Protein 4IF6 (pdb70)

InterPro domains:
  IPR003000 Sirtuin family [PF02146] (261-447)
  IPR026590 Sirtuin family, catalytic core domain [PS50305] (236-496)
  IPR026591 Sirtuin, catalytic core small domain superfamily [G3DSA:3.30.1600.10] (267-419)
  IPR029035 DHS-like NAD/FAD-binding domain superfamily [SSF52467] (229-508)
  IPR050134 NAD-dependent sirtuin protein deacylases [PTHR11085] (235-506)

CATH classification: 3.40.50.1220 (+1 more: 3.30.1600.10)

Secondary structure (DSSP, 8-state):
-PPPPTT--SHHHHHHHHHH-SSEEEEE-GGGGGGGT---SSSTTSHHHHHHHH-TTSSSGGGGGBHHHHHH--HHHHHHGGGTS--SPPP-HHHHHHHHHHHTT-EEEEEE---S-HHHHHT--SEEETTEEEEEEEETTT--EEETHHHHHHHTTT--PBPSSS-TT-TT-BEEEEEPPBTSPPPHHHHHHHHHHTTT-SEEEEES----STTGGGHHHHS-TTS-EEEEESS--TTS--SEEEES-HHHHHHHHHHHH-HHHHHH--SSPPS---/--TTTT--EEETTTEEE-TT-GGG--

Sequence (304 aa):
MRKKRKDINTIEDAVKKLLQECKKIIVLTGAGVSVVSCGIPDFRSSRRDGIYARRLAVDFPDLPDPQAMFDIEYFRKDPRPFFKFAKEIYPGQFQPSLCCHKFIALSSSDKKEGKKLLRNYTQNIDTLEQVAGIQRIIIQCHGSFATASCLICKYKKVDCEAVRRGDIFNQVVPRCPRRCPADEPLAIMKPEIVFFGENLPEQFHRAMKYDKDEVDLLIVIGSSLKVVRPVALIPSSSIPHEVPQILINREEPLPHLHFDVELLLGDCDVIINELCHRLGGEYAKLLCCNPVKLSEIGPHMGSQQYLFLPPNRYIFHGAEVYSD

Nearest PDB structures (foldseek):
  4i5i-assembly1_A  TM=9.666E-01  e=1.256E-56  Homo sapiens
  4zzj-assembly1_A  TM=9.541E-01  e=2.305E-54  Homo sapiens
  5btr-assembly1_A  TM=9.318E-01  e=3.024E-53  Homo sapiens
  4zzi-assembly1_A-2  TM=9.130E-01  e=8.469E-53  Homo sapiens
  4zzh-assembly1_A-2  TM=8.505E-01  e=1.080E-53  Homo sapiens

Radius of gyration: 20.57 Å; Cα contacts (8 Å, |Δi|>4): 587; chains: 2; bounding box: 63×47×40 Å

GO terms:
  GO:0034979 NAD-dependent protein lysine deacetylase activity (F, IDA)
  GO:1902424 negative regulation of attachment of mitotic spindle microtubules to kinetochore (P, IDA)
  GO:0035331 negative regulation of hippo signaling (P, IDA)
  GO:0005829 cytosol (C, IDA)
  GO:0045722 positive regulation of gluconeogenesis (P, IDA)
  GO:0010868 negative regulation of triglyceride biosynthetic process (P, IDA)
  GO:2000781 positive regulation of double-strand break repair (P, IDA)
  GO:0140861 DNA repair-dependent chromatin remodeling (P, IDA)
  GO:1901797 negative regulation of signal transduction by p53 class mediator (P, IDA)
  GO:0051658 maintenance of nucleus location (P, IDA)
  GO:0010629 negative regulation of gene expression (P, IMP)
  GO:0033558 protein lysine deacetylase activity (F, IMP)
  GO:1901984 negative regulation of protein acetylation (P, IMP)
  GO:0090400 stress-induced premature senescence (P, IMP)
  GO:0070914 UV-damage excision repair (P, IMP)
  GO:0003714 transcription corepressor activity (F, IDA)
  GO:0030968 endoplasmic reticulum unfolded protein response (P, IDA)
  GO:0140297 DNA-binding transcription factor binding (F, IPI)
  GO:0017136 histone deacetylase activity, NAD-dependent (F, IDA)
  GO:0033558 protein lysine deacetylase activity (F, IDA)

Structure (mmCIF, N/CA/C/O backbone):
data_4IF6
#
_entry.id   4IF6
#
_cell.length_a   92.662
_cell.length_b   92.662
_cell.length_c   97.700
_cell.angle_alpha   90.00
_cell.angle_beta   90.00
_cell.angle_gamma   120.00
#
_symmetry.space_group_name_H-M   'P 32 2 1'
#
loop_
_entity.id
_entity.type
_entity.pdbx_description
1 polymer 'NAD-dependent protein deacetylase sirtuin-1'
2 polymer 'NAD-dependent protein deacetylase sirtuin-1'
3 non-polymer 'ZINC ION'
4 non-polymer ADENOSINE-5-DIPHOSPHORIBOSE
5 water water
#
loop_
_atom_site.group_PDB
_atom_site.id
_atom_site.type_symbol
_atom_site.label_atom_id
_atom_site.label_alt_id
_atom_site.label_comp_id
_atom_site.label_asym_id
_atom_site.label_entity_id
_atom_site.label_seq_id
_atom_site.pdbx_PDB_ins_code
_atom_site.Cartn_x
_atom_site.Cartn_y
_atom_site.Cartn_z
_atom_site.occupancy
_atom_site.B_iso_or_equiv
_atom_site.auth_seq_id
_atom_site.auth_comp_id
_atom_site.auth_asym_id
_atom_site.auth_atom_id
_atom_site.pdbx_PDB_model_num
ATOM 1 N N . MET A 1 4 ? 44.069 -36.982 11.776 1.00 87.77 -1 MET A N 1
ATOM 2 C CA . MET A 1 4 ? 44.105 -35.543 12.014 1.00 69.16 -1 MET A CA 1
ATOM 3 C C . MET A 1 4 ? 45.432 -34.965 11.530 1.00 58.02 -1 MET A C 1
ATOM 4 O O . MET A 1 4 ? 46.483 -35.583 11.691 1.00 48.14 -1 MET A O 1
ATOM 18 N N . ARG A 1 5 ? 45.383 -33.776 10.940 1.00 52.58 234 ARG A N 1
ATOM 19 C CA . ARG A 1 5 ? 46.586 -33.163 10.387 1.00 57.13 234 ARG A CA 1
ATOM 20 C C . ARG A 1 5 ? 47.387 -32.395 11.430 1.00 40.54 234 ARG A C 1
ATOM 21 O O . ARG A 1 5 ? 46.856 -31.517 12.106 1.00 59.40 234 ARG A O 1
ATOM 42 N N . LYS A 1 6 ? 48.674 -32.705 11.532 1.00 40.58 235 LYS A N 1
ATOM 43 C CA . LYS A 1 6 ? 49.556 -31.967 12.423 1.00 41.44 235 LYS A CA 1
ATOM 44 C C . LYS A 1 6 ? 50.233 -30.820 11.679 1.00 50.34 235 LYS A C 1
ATOM 45 O O . LYS A 1 6 ? 50.408 -30.869 10.463 1.00 48.60 235 LYS A O 1
ATOM 64 N N . LYS A 1 7 ? 50.611 -29.788 12.421 1.00 38.14 236 LYS A N 1
ATOM 65 C CA . LYS A 1 7 ? 51.257 -28.628 11.833 1.00 36.99 236 LYS A CA 1
ATOM 66 C C . LYS A 1 7 ? 52.631 -28.990 11.303 1.00 43.11 236 LYS A C 1
ATOM 67 O O . LYS A 1 7 ? 53.358 -29.768 11.913 1.00 35.90 236 LYS A O 1
ATOM 86 N N . ARG A 1 8 ? 52.981 -28.424 10.155 1.00 35.93 237 ARG A N 1
ATOM 87 C CA . ARG A 1 8 ? 54.327 -28.560 9.630 1.00 37.15 237 AR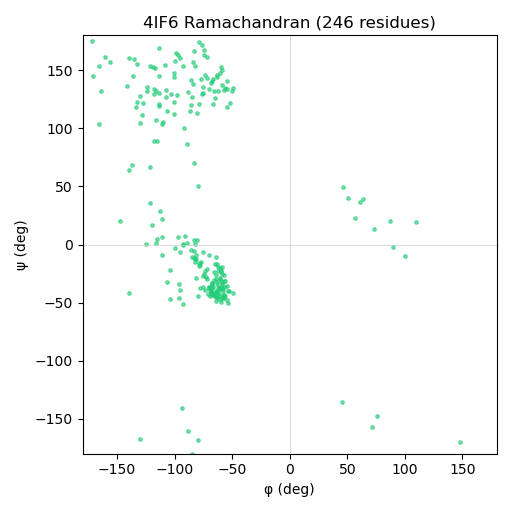G A CA 1
ATOM 88 C C . ARG A 1 8 ? 55.279 -27.649 10.381 1.00 41.54 237 ARG A C 1
ATOM 89 O O . ARG A 1 8 ? 55.022 -26.455 10.535 1.00 36.54 237 ARG A O 1
ATOM 110 N N . LYS A 1 9 ? 56.388 -28.216 10.840 1.00 40.03 238 LYS A N 1
ATOM 111 C CA . LYS A 1 9 ? 57.321 -27.477 11.675 1.00 36.89 238 LYS A CA 1
ATOM 112 C C . LYS A 1 9 ? 58.222 -26.543 10.875 1.00 42.45 238 LYS A C 1
ATOM 113 O O . LYS A 1 9 ? 58.829 -25.637 11.444 1.00 30.21 238 LYS A O 1
ATOM 132 N N . ASP A 1 10 ? 58.300 -26.743 9.562 1.00 32.48 239 ASP A N 1
ATOM 133 C CA . ASP A 1 10 ? 59.181 -25.919 8.734 1.00 32.20 239 ASP A CA 1
ATOM 134 C C . ASP A 1 10 ? 58.450 -24.759 8.057 1.00 33.93 239 ASP A C 1
ATOM 135 O O . ASP A 1 10 ? 59.027 -24.049 7.236 1.00 40.93 239 ASP A O 1
ATOM 144 N N . ILE A 1 11 ? 57.185 -24.564 8.406 1.00 34.14 240 ILE A N 1
ATOM 145 C CA . ILE A 1 11 ? 56.409 -23.447 7.876 1.00 29.28 240 ILE A CA 1
ATOM 146 C C . ILE A 1 11 ? 55.773 -22.697 9.039 1.00 30.68 240 ILE A C 1
ATOM 147 O O . ILE A 1 11 ? 54.886 -23.223 9.705 1.00 28.70 240 ILE A O 1
ATOM 163 N N . ASN A 1 12 ? 56.232 -21.471 9.278 1.00 26.29 241 ASN A N 1
ATOM 164 C CA . ASN A 1 12 ? 55.859 -20.742 10.486 1.00 25.27 241 ASN A CA 1
ATOM 165 C C . ASN A 1 12 ? 55.565 -19.258 10.326 1.00 28.03 241 ASN A C 1
ATOM 166 O O . ASN A 1 12 ? 54.635 -18.738 10.941 1.00 24.50 241 ASN A O 1
ATOM 177 N N . THR A 1 13 ? 56.378 -18.571 9.537 1.00 27.47 242 THR A N 1
ATOM 178 C CA . THR A 1 13 ? 56.370 -17.120 9.550 1.00 24.6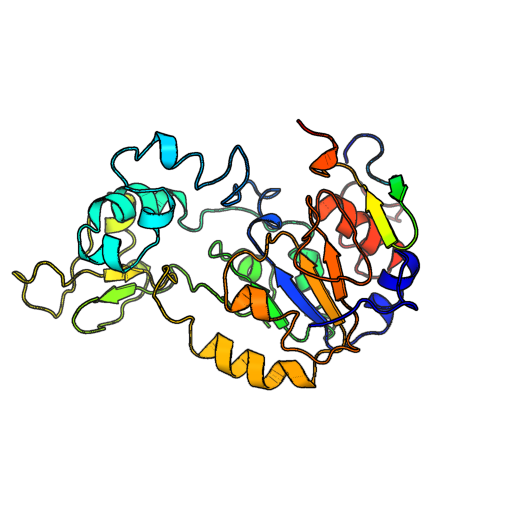5 242 THR A CA 1
ATOM 179 C C . THR A 1 13 ? 55.559 -16.518 8.411 1.00 28.57 242 THR A C 1
ATOM 180 O O . THR A 1 13 ? 55.214 -17.198 7.448 1.00 26.59 242 THR A O 1
ATOM 191 N N . ILE A 1 14 ? 55.243 -15.235 8.538 1.00 25.40 243 ILE A N 1
ATOM 192 C CA . ILE A 1 14 ? 54.554 -14.522 7.492 1.00 32.78 243 ILE A CA 1
ATOM 193 C C . ILE A 1 14 ? 55.461 -14.464 6.260 1.00 40.42 243 ILE A C 1
ATOM 194 O O . ILE A 1 14 ? 54.979 -14.446 5.127 1.00 24.00 243 ILE A O 1
ATOM 210 N N . GLU A 1 15 ? 56.774 -14.462 6.485 1.00 29.18 244 GLU A N 1
ATOM 211 C CA . GLU A 1 15 ? 57.727 -14.535 5.380 1.00 32.60 244 GLU A CA 1
ATOM 212 C C . GLU A 1 15 ? 57.572 -15.862 4.633 1.00 33.14 244 GLU A C 1
ATOM 213 O O . GLU A 1 15 ? 57.637 -15.895 3.406 1.00 28.70 244 GLU A O 1
ATOM 225 N N . ASP A 1 16 ? 57.371 -16.950 5.378 1.00 29.84 245 ASP A N 1
ATOM 226 C CA . ASP A 1 16 ? 57.089 -18.259 4.781 1.00 27.60 245 ASP A CA 1
ATOM 227 C C . ASP A 1 16 ? 55.794 -18.212 3.980 1.00 31.85 245 ASP A C 1
ATOM 228 O O . ASP A 1 16 ? 55.716 -18.738 2.871 1.00 30.76 245 ASP A O 1
ATOM 237 N N . ALA A 1 17 ? 54.774 -17.582 4.552 1.00 24.61 246 ALA A N 1
ATOM 238 C CA . ALA A 1 17 ? 53.490 -17.445 3.876 1.00 30.22 246 ALA A CA 1
ATOM 239 C C . ALA A 1 17 ? 53.646 -16.732 2.531 1.00 35.75 246 ALA A C 1
ATOM 240 O O . ALA A 1 17 ? 53.079 -17.159 1.530 1.00 27.97 246 ALA A O 1
ATOM 247 N N . VAL A 1 18 ? 54.412 -15.645 2.513 1.00 30.65 247 VAL A N 1
ATOM 248 C CA . VAL A 1 18 ? 54.636 -14.899 1.281 1.00 29.32 247 VAL A CA 1
ATOM 249 C C . VAL A 1 18 ? 55.345 -15.758 0.234 1.00 26.82 247 VAL A C 1
ATOM 250 O O . VAL A 1 18 ? 54.951 -15.775 -0.928 1.00 26.19 247 VAL A O 1
ATOM 263 N N A LYS A 1 19 ? 56.385 -16.472 0.653 0.50 31.29 248 LYS A N 1
ATOM 264 N N B LYS A 1 19 ? 56.388 -16.471 0.652 0.50 31.29 248 LYS A N 1
ATOM 265 C CA A LYS A 1 19 ? 57.118 -17.340 -0.257 0.50 31.53 248 LYS A CA 1
ATOM 266 C CA B LYS A 1 19 ? 57.117 -17.347 -0.255 0.50 31.53 248 LYS A CA 1
ATOM 267 C C A LYS A 1 19 ? 56.216 -18.428 -0.831 0.50 28.29 248 LYS A C 1
ATOM 268 C C B LYS A 1 19 ? 56.203 -18.417 -0.836 0.50 28.29 248 LYS A C 1
ATOM 269 O O A LYS A 1 19 ? 56.304 -18.753 -2.013 0.50 34.15 248 LYS A O 1
ATOM 270 O O B LYS A 1 19 ? 56.270 -18.720 -2.026 0.50 34.15 248 LYS A O 1
ATOM 307 N N . LEU A 1 20 ? 55.348 -18.988 0.004 1.00 29.43 249 LEU A N 1
ATOM 308 C CA . LEU A 1 20 ? 54.400 -19.992 -0.456 1.00 29.95 249 LEU A CA 1
ATOM 309 C C . LEU A 1 20 ? 53.504 -19.396 -1.530 1.00 29.34 249 LEU A C 1
ATOM 310 O O . LEU A 1 20 ? 53.245 -20.031 -2.543 1.00 31.94 249 LEU A O 1
ATOM 326 N N . LEU A 1 21 ? 53.042 -18.171 -1.303 1.00 28.48 250 LEU A N 1
ATOM 327 C CA . LEU A 1 21 ? 52.162 -17.498 -2.251 1.00 31.66 250 LEU A CA 1
ATOM 328 C C . LEU A 1 21 ? 52.881 -17.212 -3.568 1.00 33.04 250 LEU A C 1
ATOM 329 O O . LEU A 1 21 ? 52.259 -17.186 -4.625 1.00 36.61 250 LEU A O 1
ATOM 345 N N . GLN A 1 22 ? 54.190 -16.998 -3.498 1.00 34.13 251 GLN A N 1
ATOM 346 C CA . GLN A 1 22 ? 54.981 -16.711 -4.688 1.00 32.51 251 GLN A CA 1
ATOM 347 C C . GLN A 1 22 ? 55.212 -17.969 -5.527 1.00 36.29 251 GLN A C 1
ATOM 348 O O . GLN A 1 22 ? 55.217 -17.908 -6.753 1.00 37.33 251 GLN A O 1
ATOM 362 N N . GLU A 1 23 ? 55.390 -19.106 -4.860 1.00 32.02 252 GLU A N 1
ATOM 363 C CA . GLU A 1 23 ? 55.799 -20.341 -5.526 1.00 28.55 252 GLU A CA 1
ATOM 364 C C . GLU A 1 23 ? 54.643 -21.275 -5.883 1.00 41.03 252 GLU A C 1
ATOM 365 O O . GLU A 1 23 ? 54.699 -21.980 -6.890 1.00 41.07 252 GLU A O 1
ATOM 377 N N . CYS A 1 24 ? 53.606 -21.301 -5.053 1.00 33.56 253 CYS A N 1
ATOM 378 C CA . CYS A 1 24 ? 52.510 -22.242 -5.257 1.00 36.86 253 CYS A CA 1
ATOM 379 C C . CYS A 1 24 ? 51.652 -21.849 -6.460 1.00 32.68 253 CYS A C 1
ATOM 380 O O . CYS A 1 24 ? 51.417 -20.668 -6.716 1.00 33.65 253 CYS A O 1
ATOM 388 N N . LYS A 1 25 ? 51.187 -22.855 -7.194 1.00 31.42 254 LYS A N 1
ATOM 389 C CA . LYS A 1 25 ? 50.457 -22.631 -8.440 1.00 38.54 254 LYS A CA 1
ATOM 390 C C . LYS A 1 25 ? 49.080 -23.303 -8.460 1.00 35.63 254 LYS A C 1
ATOM 391 O O . LYS A 1 25 ? 48.358 -23.206 -9.451 1.00 33.82 254 LYS A O 1
ATOM 410 N N . LYS A 1 26 ? 48.717 -23.978 -7.372 1.00 30.72 255 LYS A N 1
ATOM 411 C CA . LYS A 1 26 ? 47.413 -24.628 -7.279 1.00 26.45 255 LYS A CA 1
ATOM 412 C C . LYS A 1 26 ? 46.803 -24.390 -5.900 1.00 31.04 255 LYS A C 1
ATOM 413 O O . LYS A 1 26 ? 46.655 -25.306 -5.091 1.00 27.21 255 LYS A O 1
ATOM 432 N N . ILE A 1 27 ? 46.441 -23.138 -5.661 1.00 26.51 256 ILE A N 1
ATOM 433 C CA . ILE A 1 27 ? 45.965 -22.696 -4.372 1.00 22.08 256 ILE A CA 1
ATOM 434 C C . ILE A 1 27 ? 44.463 -22.878 -4.251 1.00 26.64 256 ILE A C 1
ATOM 435 O O . ILE A 1 27 ? 43.705 -22.495 -5.141 1.00 23.39 256 ILE A O 1
ATOM 451 N N . ILE A 1 28 ? 44.041 -23.476 -3.145 1.00 22.95 257 ILE A N 1
ATOM 452 C CA . ILE A 1 28 ? 42.641 -23.453 -2.759 1.00 23.60 257 ILE A CA 1
ATOM 453 C C . ILE A 1 28 ? 42.457 -22.351 -1.733 1.00 25.53 257 ILE A C 1
ATOM 454 O O . ILE A 1 28 ? 43.192 -22.273 -0.751 1.00 27.53 257 ILE A O 1
ATOM 470 N N . VAL A 1 29 ? 41.484 -21.486 -1.979 1.00 22.86 258 VAL A N 1
ATOM 471 C CA . VAL A 1 29 ? 41.097 -20.492 -1.007 1.00 18.95 258 VAL A CA 1
ATOM 472 C C . VAL A 1 29 ? 39.690 -20.820 -0.541 1.00 27.89 258 VAL A C 1
ATOM 473 O O . VAL A 1 29 ? 38.760 -20.900 -1.341 1.00 24.76 258 VAL A O 1
ATOM 486 N N . LEU A 1 30 ? 39.561 -21.040 0.762 1.00 21.60 259 LEU A N 1
ATOM 487 C CA . LEU A 1 30 ? 38.298 -21.386 1.381 1.00 20.27 259 LEU A CA 1
ATOM 488 C C . LEU A 1 30 ? 37.808 -20.163 2.160 1.00 21.11 259 LEU A C 1
ATOM 489 O O . LEU A 1 30 ? 38.448 -19.745 3.123 1.00 24.26 259 LEU A O 1
ATOM 505 N N . THR A 1 31 ? 36.688 -19.582 1.741 1.00 21.35 260 THR A N 1
ATOM 506 C CA . THR A 1 31 ? 36.203 -18.341 2.346 1.00 21.53 260 THR A CA 1
ATOM 507 C C . THR A 1 31 ? 34.860 -18.500 3.036 1.00 26.19 260 THR A C 1
ATOM 508 O O . THR A 1 31 ? 34.041 -19.340 2.658 1.00 23.87 260 THR A O 1
ATOM 519 N N . GLY A 1 32 ? 34.647 -17.665 4.049 1.00 22.73 261 GLY A N 1
ATOM 520 C CA . GLY A 1 32 ? 33.389 -17.611 4.764 1.00 20.30 261 GLY A CA 1
ATOM 521 C C . GLY A 1 32 ? 32.899 -16.179 4.867 1.00 28.02 261 GLY A C 1
ATOM 522 O O . GLY A 1 32 ? 33.428 -15.286 4.208 1.00 18.16 261 GLY A O 1
ATOM 526 N N . ALA A 1 33 ? 31.898 -15.963 5.713 1.00 25.06 262 ALA A N 1
ATOM 527 C CA . ALA A 1 33 ? 31.228 -14.670 5.816 1.00 24.28 262 ALA A CA 1
ATOM 528 C C . ALA A 1 33 ? 32.181 -13.539 6.193 1.00 28.49 262 ALA A C 1
ATOM 529 O O . ALA A 1 33 ? 31.888 -12.366 5.966 1.00 33.69 262 ALA A O 1
ATOM 536 N N . GLY A 1 34 ? 33.329 -13.894 6.753 1.00 23.40 263 GLY A N 1
ATOM 537 C CA . GLY A 1 34 ? 34.305 -12.908 7.175 1.00 23.17 263 GLY A CA 1
ATOM 538 C C . GLY A 1 34 ? 34.809 -12.002 6.068 1.00 28.85 263 GLY A C 1
ATOM 539 O O . GLY A 1 34 ? 35.111 -10.837 6.312 1.00 25.06 263 GLY A O 1
ATOM 543 N N . VAL A 1 35 ? 34.908 -12.523 4.848 1.00 31.28 264 VAL A N 1
ATOM 544 C CA . VAL A 1 35 ? 35.507 -11.748 3.762 1.00 28.77 264 VAL A CA 1
ATOM 545 C C . VAL A 1 35 ? 34.580 -10.661 3.231 1.00 26.27 264 VAL A C 1
ATOM 546 O O . VAL A 1 35 ? 34.987 -9.847 2.407 1.00 33.86 264 VAL A O 1
ATOM 559 N N . SER A 1 36 ? 33.340 -10.639 3.708 1.00 30.15 265 SER A N 1
ATOM 560 C CA . SER A 1 36 ? 32.368 -9.663 3.229 1.00 43.82 265 SER A CA 1
ATOM 561 C C . SER A 1 36 ? 31.926 -8.660 4.295 1.00 25.80 265 SER A C 1
ATOM 562 O O . SER A 1 36 ? 31.168 -7.740 3.999 1.00 31.64 265 SER A O 1
ATOM 570 N N A VAL A 1 37 ? 32.394 -8.822 5.527 0.50 34.81 266 VAL A N 1
ATOM 571 N N B VAL A 1 37 ? 32.398 -8.844 5.525 0.50 34.82 266 VAL A N 1
ATOM 572 C CA A VAL A 1 37 ? 31.977 -7.913 6.589 0.50 30.32 266 VAL A CA 1
ATOM 573 C CA B VAL A 1 37 ? 32.051 -7.944 6.621 0.50 30.26 266 VAL A CA 1
ATOM 574 C C A VAL A 1 37 ? 32.462 -6.494 6.297 0.50 28.46 266 VAL A C 1
ATOM 575 C C B VAL A 1 37 ? 32.459 -6.517 6.278 0.50 28.45 266 VAL A C 1
ATOM 576 O O A VAL A 1 37 ? 31.758 -5.526 6.576 0.50 36.95 266 VAL A O 1
ATOM 577 O O B VAL A 1 37 ? 31.702 -5.573 6.500 0.50 36.83 266 VAL A O 1
ATOM 602 N N . SER A 1 38 ? 33.651 -6.373 5.714 1.00 28.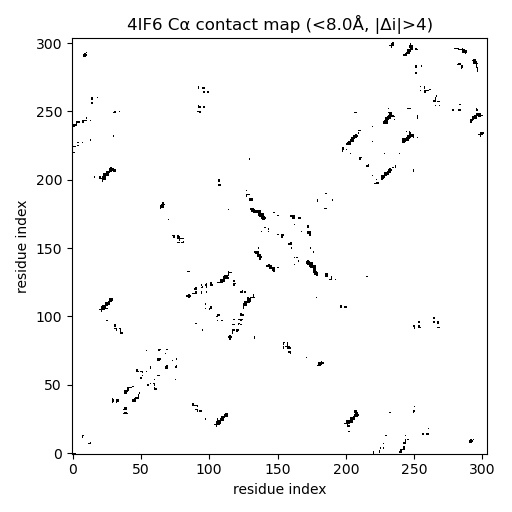72 267 SER A N 1
ATOM 603 C CA . SER A 1 38 ? 34.181 -5.067 5.347 1.00 33.72 267 SER A CA 1
ATOM 604 C C . SER A 1 38 ? 33.359 -4.435 4.226 1.00 45.22 267 SER A C 1
ATOM 605 O O . SER A 1 38 ? 33.422 -3.226 4.012 1.00 40.32 267 SER A O 1
ATOM 613 N N . CYS A 1 39 ? 32.615 -5.262 3.493 1.00 38.81 268 CYS A N 1
ATOM 614 C CA . CYS A 1 39 ? 31.741 -4.776 2.428 1.00 37.49 268 CYS A CA 1
ATOM 615 C C . CYS A 1 39 ? 30.446 -4.210 2.995 1.00 39.78 268 CYS A C 1
ATOM 616 O O . CYS A 1 39 ? 29.733 -3.475 2.316 1.00 49.61 268 CYS A O 1
ATOM 624 N N . GLY A 1 40 ? 30.144 -4.568 4.239 1.00 41.94 269 GLY A N 1
ATOM 625 C CA . GLY A 1 40 ? 28.918 -4.139 4.884 1.00 39.62 269 GLY A CA 1
ATOM 626 C C . GLY A 1 40 ? 27.930 -5.273 5.076 1.00 39.69 269 GLY A C 1
ATOM 627 O O . GLY A 1 40 ? 26.739 -5.037 5.280 1.00 42.27 269 GLY A O 1
ATOM 631 N N . ILE A 1 41 ? 28.423 -6.506 5.014 1.00 38.49 270 ILE A N 1
ATOM 632 C CA . ILE A 1 41 ? 27.576 -7.681 5.194 1.00 34.28 270 ILE A CA 1
ATOM 633 C C . ILE A 1 41 ? 28.006 -8.449 6.443 1.00 31.01 270 ILE A C 1
ATOM 634 O O . ILE A 1 41 ? 29.051 -9.095 6.444 1.00 40.99 270 ILE A O 1
ATOM 650 N N . PRO A 1 42 ? 27.205 -8.372 7.517 1.00 42.15 271 PRO A N 1
ATOM 651 C CA . PRO A 1 42 ? 27.539 -9.032 8.786 1.00 50.70 271 PRO A CA 1
ATOM 652 C C . PRO A 1 42 ? 27.702 -10.542 8.640 1.00 43.56 271 PRO A C 1
ATOM 653 O O . PRO A 1 42 ? 27.063 -11.138 7.775 1.00 40.66 271 PRO A O 1
ATOM 664 N N . ASP A 1 43 ? 28.547 -11.147 9.474 1.00 33.68 272 ASP A N 1
ATOM 665 C CA . ASP A 1 43 ? 28.739 -12.594 9.443 1.00 33.87 272 ASP A CA 1
ATOM 666 C C . ASP A 1 43 ? 27.599 -13.277 10.190 1.00 28.71 272 ASP A C 1
ATOM 667 O O . ASP A 1 43 ? 26.590 -12.644 10.493 1.00 28.11 272 ASP A O 1
ATOM 676 N N . PHE A 1 44 ? 27.746 -14.567 10.470 1.00 31.32 273 PHE A N 1
ATOM 677 C CA . PHE A 1 44 ? 26.670 -15.324 11.100 1.00 33.45 273 PHE A CA 1
ATOM 678 C C . PHE A 1 44 ? 26.789 -15.411 12.624 1.00 34.13 273 PHE A C 1
ATOM 679 O O . PHE A 1 44 ? 25.784 -15.329 13.327 1.00 33.92 273 PHE A O 1
ATOM 696 N N . ARG A 1 45 ? 28.005 -15.578 13.136 1.00 29.91 274 ARG A N 1
ATOM 697 C CA . ARG A 1 45 ? 28.169 -15.994 14.528 1.00 29.53 274 ARG A CA 1
ATOM 698 C C . ARG A 1 45 ? 28.830 -14.980 15.471 1.00 35.28 274 ARG A C 1
ATOM 699 O O . ARG A 1 45 ? 29.085 -15.296 16.632 1.00 39.12 274 ARG A O 1
ATOM 720 N N A SER A 1 46 ? 29.113 -13.780 14.978 0.50 34.95 275 SER A N 1
ATOM 721 N N B SER A 1 46 ? 29.084 -13.771 14.982 0.50 34.96 275 SER A N 1
ATOM 722 C CA A SER A 1 46 ? 29.705 -12.743 15.818 0.50 40.74 275 SER A CA 1
ATOM 723 C CA B SER A 1 46 ? 29.687 -12.731 15.808 0.50 40.76 275 SER A CA 1
ATOM 724 C C A SER A 1 46 ? 28.620 -11.987 16.577 0.50 48.78 275 SER A C 1
ATOM 725 C C B SER A 1 46 ? 28.624 -11.990 16.615 0.50 48.78 275 SER A C 1
ATOM 726 O O A SER A 1 46 ? 27.431 -12.147 16.300 0.50 43.64 275 SER A O 1
ATOM 727 O O B SER A 1 46 ? 27.426 -12.162 16.388 0.50 43.73 275 SER A O 1
ATOM 742 N N A ARG A 1 47 ? 29.042 -11.159 17.529 0.50 46.86 276 ARG A N 1
ATOM 743 N N B ARG A 1 47 ? 29.081 -11.161 17.550 0.50 46.86 276 ARG A N 1
ATOM 744 C CA A ARG A 1 47 ? 28.115 -10.439 18.396 0.50 45.69 276 ARG A CA 1
ATOM 745 C CA B ARG A 1 47 ? 28.199 -10.361 18.397 0.50 45.77 276 ARG A CA 1
ATOM 746 C C A ARG A 1 47 ? 27.077 -9.642 17.605 0.50 44.22 276 ARG A C 1
ATOM 747 C C B ARG A 1 47 ? 27.099 -9.668 17.598 0.50 44.23 276 ARG A C 1
ATOM 748 O O A ARG A 1 47 ? 25.929 -9.521 18.031 0.50 45.97 276 ARG A O 1
ATOM 749 O O B ARG A 1 47 ? 25.938 -9.648 18.005 0.50 46.00 276 ARG A O 1
ATOM 790 N N . ASP A 1 48 ? 27.477 -9.097 16.460 1.00 35.51 277 ASP A N 1
ATOM 791 C CA . ASP A 1 48 ? 26.545 -8.347 15.622 1.00 53.21 277 ASP A CA 1
ATOM 792 C C . ASP A 1 48 ? 26.153 -9.127 14.365 1.00 53.15 277 ASP A C 1
ATOM 793 O O . ASP A 1 48 ? 25.752 -8.540 13.357 1.00 42.72 277 ASP A O 1
ATOM 802 N N . GLY A 1 49 ? 26.255 -10.450 14.437 1.00 46.50 278 GLY A N 1
ATOM 803 C CA . GLY A 1 49 ? 26.026 -11.298 13.280 1.00 49.41 278 GLY A CA 1
ATOM 804 C C . GLY A 1 49 ? 24.567 -11.642 13.054 1.00 47.71 278 GLY A C 1
ATOM 805 O O . GLY A 1 49 ? 23.688 -11.231 13.812 1.00 39.71 278 GLY A O 1
ATOM 809 N N . ILE A 1 50 ? 24.315 -12.419 12.006 1.00 38.89 279 ILE A N 1
ATOM 810 C CA . ILE A 1 50 ? 22.960 -12.796 11.633 1.00 32.82 279 ILE A CA 1
ATOM 811 C C . ILE A 1 50 ? 22.238 -13.547 12.746 1.00 34.47 279 ILE A C 1
ATOM 812 O O . ILE A 1 50 ? 21.083 -13.256 13.047 1.00 35.49 279 ILE A O 1
ATOM 828 N N . TYR A 1 51 ? 22.907 -14.516 13.359 1.00 33.29 280 TYR A N 1
ATOM 829 C CA . TYR A 1 51 ? 22.242 -15.348 14.354 1.00 29.83 280 TYR A CA 1
ATOM 830 C C . TYR A 1 51 ? 21.849 -14.550 15.597 1.00 49.79 280 TYR A C 1
ATOM 831 O O . TYR A 1 51 ? 20.794 -14.793 16.188 1.00 40.53 280 TYR A O 1
ATOM 849 N N . ALA A 1 52 ? 22.691 -13.599 15.989 1.00 45.53 281 ALA A N 1
ATOM 850 C CA . ALA A 1 52 ? 22.401 -12.762 17.150 1.00 48.21 281 ALA A CA 1
ATOM 851 C C . ALA A 1 52 ? 21.183 -11.883 16.878 1.00 39.92 281 ALA A C 1
ATOM 852 O O . ALA A 1 52 ? 20.346 -11.674 17.756 1.00 45.98 281 ALA A O 1
ATOM 859 N N A ARG A 1 53 ? 21.085 -11.381 15.653 0.50 43.12 282 ARG A N 1
ATOM 860 N N B ARG A 1 53 ? 21.091 -11.370 15.656 0.50 43.11 282 ARG A N 1
ATOM 861 C CA A ARG A 1 53 ? 19.975 -10.519 15.271 0.50 45.86 282 ARG A CA 1
ATOM 862 C CA B ARG A 1 53 ? 19.972 -10.520 15.265 0.50 45.87 282 ARG A CA 1
ATOM 863 C C A ARG A 1 53 ? 18.674 -11.316 15.193 0.50 52.20 282 ARG A C 1
ATOM 864 C C B ARG A 1 53 ? 18.674 -11.319 15.198 0.50 52.20 282 ARG A C 1
ATOM 865 O O A ARG A 1 53 ? 17.603 -10.800 15.507 0.50 49.50 282 ARG A O 1
ATOM 866 O O B ARG A 1 53 ? 17.604 -10.809 15.527 0.50 49.50 282 ARG A O 1
ATOM 907 N N . LEU A 1 54 ? 18.775 -12.574 14.772 1.00 46.58 283 LEU A N 1
ATOM 908 C CA . LEU A 1 54 ? 17.610 -13.452 14.677 1.00 47.19 283 LEU A CA 1
ATOM 909 C C . LEU A 1 54 ? 17.048 -13.794 16.054 1.00 50.46 283 LEU A C 1
ATOM 910 O O . LEU A 1 54 ? 15.834 -13.915 16.229 1.00 41.01 283 LEU A O 1
ATOM 926 N N . ALA A 1 55 ? 17.935 -13.966 17.028 1.00 41.69 284 ALA A N 1
ATOM 927 C CA . ALA A 1 55 ? 17.515 -14.250 18.395 1.00 45.91 284 ALA A CA 1
ATOM 928 C C . ALA A 1 55 ? 16.619 -13.127 18.915 1.00 51.09 284 ALA A C 1
ATOM 929 O O . ALA A 1 55 ? 15.791 -13.337 19.801 1.00 58.76 284 ALA A O 1
ATOM 936 N N . VAL A 1 56 ? 16.786 -11.938 18.346 1.00 43.95 285 VAL A N 1
ATOM 937 C CA . VAL A 1 56 ? 16.019 -10.771 18.756 1.00 59.18 285 VAL A CA 1
ATOM 938 C C . VAL A 1 56 ? 14.759 -10.604 17.912 1.00 54.66 285 VAL A C 1
ATOM 939 O O . VAL A 1 56 ? 13.662 -10.458 18.448 1.00 52.55 285 VAL A O 1
ATOM 952 N N . ASP A 1 57 ? 14.919 -10.632 16.593 1.00 52.73 286 ASP A N 1
ATOM 953 C CA . ASP A 1 57 ? 13.823 -10.311 15.682 1.00 53.91 286 ASP A CA 1
ATOM 954 C C . ASP A 1 57 ? 12.876 -11.482 15.422 1.00 45.31 286 ASP A C 1
ATOM 955 O O . ASP A 1 57 ? 11.779 -11.291 14.900 1.00 63.59 286 ASP A O 1
ATOM 964 N N . PHE A 1 58 ? 13.301 -12.688 15.782 1.00 46.63 287 PHE A N 1
ATOM 965 C CA . PHE A 1 58 ? 12.480 -13.879 15.586 1.00 46.23 287 PHE A CA 1
ATOM 966 C C . PHE A 1 58 ? 12.602 -14.802 16.785 1.00 52.00 287 PHE A C 1
ATOM 967 O O . PHE A 1 58 ? 13.090 -15.925 16.658 1.00 50.92 287 PHE A O 1
ATOM 984 N N . PRO A 1 59 ? 12.145 -14.331 17.954 1.00 62.03 288 PRO A N 1
ATOM 985 C CA . PRO A 1 59 ? 12.278 -15.047 19.228 1.00 56.75 288 PRO A CA 1
ATOM 986 C C . PRO A 1 59 ? 11.396 -16.293 19.330 1.00 43.78 288 PRO A C 1
ATOM 987 O O . PRO A 1 59 ? 11.559 -17.070 20.270 1.00 57.11 288 PRO A O 1
ATOM 998 N N . ASP A 1 60 ? 10.488 -16.485 18.376 1.00 58.15 289 ASP A N 1
ATOM 999 C CA . ASP A 1 60 ? 9.587 -17.635 18.400 1.00 71.31 289 ASP A CA 1
ATOM 1000 C C . ASP A 1 60 ? 10.253 -18.903 17.861 1.00 76.89 289 ASP A C 1
ATOM 1001 O O . ASP A 1 60 ? 9.694 -19.995 17.965 1.00 65.20 289 ASP A O 1
ATOM 1010 N N . LEU A 1 61 ? 11.446 -18.756 17.291 1.00 60.33 290 LEU A N 1
ATOM 1011 C CA . LEU A 1 61 ? 12.192 -19.897 16.772 1.00 52.68 290 LEU A CA 1
ATOM 1012 C C . LEU A 1 61 ? 12.829 -20.672 17.919 1.00 55.24 290 LEU A C 1
ATOM 1013 O O . LEU A 1 61 ? 13.284 -20.075 18.892 1.00 57.62 290 LEU A O 1
ATOM 1029 N N . PRO A 1 62 ? 12.860 -22.010 17.813 1.00 61.49 291 PRO A N 1
ATOM 1030 C CA . PRO A 1 62 ? 13.537 -22.824 18.829 1.00 47.28 291 PRO A CA 1
ATOM 1031 C C . PRO A 1 62 ? 14.965 -22.337 19.044 1.00 50.66 291 PRO A C 1
ATOM 1032 O O . PRO A 1 62 ? 15.452 -22.292 20.173 1.00 59.13 291 PRO A O 1
ATOM 1043 N N . ASP A 1 63 ? 15.621 -21.980 17.945 1.00 62.35 292 ASP A N 1
ATOM 1044 C CA . ASP A 1 63 ? 16.937 -21.354 17.976 1.00 52.04 292 ASP A CA 1
ATOM 1045 C C . ASP A 1 63 ? 17.161 -20.654 16.637 1.00 48.81 292 ASP A C 1
ATOM 1046 O O . ASP A 1 63 ? 16.466 -20.941 15.667 1.00 45.54 292 ASP A O 1
ATOM 1055 N N . PRO A 1 64 ? 18.117 -19.716 16.583 1.00 41.00 293 PRO A N 1
ATOM 1056 C CA . PRO A 1 64 ? 18.349 -18.936 15.358 1.00 46.89 293 PRO A CA 1
ATOM 1057 C C . PRO A 1 64 ? 18.635 -19.796 14.119 1.00 39.72 293 PRO A C 1
ATOM 1058 O O . PRO A 1 64 ? 18.277 -19.404 13.007 1.00 35.65 293 PRO A O 1
ATOM 1069 N N . GLN A 1 65 ? 19.256 -20.955 14.315 1.00 39.15 294 GLN A N 1
ATOM 1070 C CA . GLN A 1 65 ? 19.603 -21.838 13.205 1.00 51.50 294 GLN A CA 1
ATOM 1071 C C . GLN A 1 65 ? 18.364 -22.399 12.516 1.00 48.15 294 GLN A C 1
ATOM 1072 O O . GLN A 1 65 ? 18.422 -22.791 11.352 1.00 41.86 294 GLN A O 1
ATOM 1086 N N . ALA A 1 66 ? 17.247 -22.440 13.237 1.00 46.44 295 ALA A N 1
ATOM 1087 C CA . ALA A 1 66 ? 16.005 -22.974 12.685 1.00 41.64 295 ALA A CA 1
ATOM 1088 C C . ALA A 1 66 ? 15.604 -22.224 11.424 1.00 38.59 295 ALA A C 1
ATOM 1089 O O . ALA A 1 66 ? 14.915 -22.768 10.560 1.00 45.87 295 ALA A O 1
ATOM 1096 N N . MET A 1 67 ? 16.038 -20.972 11.324 1.00 32.36 296 MET A N 1
ATOM 1097 C CA . MET A 1 67 ? 15.746 -20.146 10.161 1.00 35.61 296 MET A CA 1
ATOM 1098 C C . MET A 1 67 ? 16.314 -20.766 8.884 1.00 39.90 296 MET A C 1
ATOM 1099 O O . MET A 1 67 ? 15.776 -20.563 7.796 1.00 35.35 296 MET A O 1
ATOM 1113 N N . PHE A 1 68 ? 17.407 -21.509 9.023 1.00 33.04 297 PHE A N 1
ATOM 1114 C CA . PHE A 1 68 ? 18.061 -22.139 7.881 1.00 43.04 297 PHE A CA 1
ATOM 1115 C C . PHE A 1 68 ? 18.121 -23.644 8.064 1.00 35.09 297 PHE A C 1
ATOM 1116 O O . PHE A 1 68 ? 19.097 -24.284 7.676 1.00 37.77 297 PHE A O 1
ATOM 1133 N N . ASP A 1 69 ? 17.081 -24.200 8.673 1.00 35.08 298 ASP A N 1
ATOM 1134 C CA . ASP A 1 69 ? 16.996 -25.637 8.896 1.00 36.01 298 ASP A CA 1
ATOM 1135 C C . ASP A 1 69 ? 15.852 -26.189 8.069 1.00 37.81 298 ASP A C 1
ATOM 1136 O O . ASP A 1 69 ? 14.743 -25.660 8.113 1.00 38.89 298 ASP A O 1
ATOM 1145 N N . ILE A 1 70 ? 16.116 -27.252 7.318 1.00 36.75 299 ILE A N 1
ATOM 1146 C CA . ILE A 1 70 ? 15.133 -27.748 6.361 1.00 38.30 299 ILE A CA 1
ATOM 1147 C C . ILE A 1 70 ? 13.930 -28.378 7.058 1.00 35.22 299 ILE A C 1
ATOM 1148 O O . ILE A 1 70 ? 12.802 -28.227 6.599 1.00 36.38 299 ILE A O 1
ATOM 1164 N N . GLU A 1 71 ? 14.163 -29.070 8.169 1.00 33.02 300 GLU A N 1
ATOM 1165 C CA . GLU A 1 71 ? 13.064 -29.723 8.876 1.00 53.47 300 GLU A CA 1
ATOM 1166 C C . GLU A 1 71 ? 12.107 -28.702 9.485 1.00 49.32 300 GLU A C 1
ATOM 1167 O O . GLU A 1 71 ? 10.903 -28.944 9.562 1.00 50.31 300 GLU A O 1
ATOM 1179 N N . TYR A 1 72 ? 12.632 -27.555 9.905 1.00 40.73 301 TYR A N 1
ATOM 1180 C CA . TYR A 1 72 ? 11.771 -26.501 10.425 1.00 42.27 301 TYR A CA 1
ATOM 1181 C C . TYR A 1 72 ? 11.091 -25.765 9.276 1.00 38.09 301 TYR A C 1
ATOM 1182 O O . TYR A 1 72 ? 9.924 -25.387 9.374 1.00 47.90 301 TYR A O 1
ATOM 1200 N N . PHE A 1 73 ? 11.821 -25.573 8.183 1.00 37.82 302 PHE A N 1
ATOM 1201 C CA . PHE A 1 73 ? 11.279 -24.880 7.023 1.00 37.96 302 PHE A CA 1
ATOM 1202 C C . PHE A 1 73 ? 10.041 -25.601 6.490 1.00 46.59 302 PHE A C 1
ATOM 1203 O O . PHE A 1 73 ? 9.075 -24.965 6.065 1.00 35.13 302 PHE A O 1
ATOM 1220 N N . ARG A 1 74 ? 10.078 -26.930 6.515 1.00 42.55 303 ARG A N 1
ATOM 1221 C CA . ARG A 1 74 ? 8.948 -27.741 6.074 1.00 50.71 303 ARG A CA 1
ATOM 1222 C C . ARG A 1 74 ? 7.751 -27.586 7.010 1.00 41.27 303 ARG A C 1
ATOM 1223 O O . ARG A 1 74 ? 6.604 -27.621 6.572 1.00 60.77 303 ARG A O 1
ATOM 1244 N N . LYS A 1 75 ? 8.028 -27.420 8.300 1.00 54.60 304 LYS A N 1
ATOM 1245 C CA . LYS A 1 75 ? 6.982 -27.210 9.296 1.00 61.47 304 LYS A CA 1
ATOM 1246 C C . LYS A 1 75 ? 6.335 -25.838 9.139 1.00 57.32 304 LYS A C 1
ATOM 1247 O O . LYS A 1 75 ? 5.126 -25.689 9.307 1.00 58.09 304 LYS A O 1
ATOM 1266 N N . ASP A 1 76 ? 7.150 -24.837 8.825 1.00 56.65 305 ASP A N 1
ATOM 1267 C CA . ASP A 1 76 ? 6.668 -23.467 8.717 1.00 52.63 305 ASP A CA 1
ATOM 1268 C C . ASP A 1 76 ? 7.700 -22.597 8.006 1.00 43.13 305 ASP A C 1
ATOM 1269 O O . ASP A 1 76 ? 8.714 -22.225 8.592 1.00 46.23 305 ASP A O 1
ATOM 1278 N N . PRO A 1 77 ? 7.445 -22.280 6.729 1.00 47.84 306 PRO A N 1
ATOM 1279 C CA . PRO A 1 77 ? 8.374 -21.504 5.907 1.00 45.56 306 PRO A CA 1
ATOM 1280 C C . PRO A 1 77 ? 8.147 -19.996 5.996 1.00 41.55 306 PRO A C 1
ATOM 1281 O O . PRO A 1 77 ? 8.852 -19.238 5.331 1.00 48.24 306 PRO A O 1
ATOM 1292 N N . ARG A 1 78 ? 7.185 -19.566 6.805 1.00 40.86 307 ARG A N 1
ATOM 1293 C CA . ARG A 1 78 ? 6.821 -18.153 6.854 1.00 52.20 307 ARG A CA 1
ATOM 1294 C C . ARG A 1 78 ? 7.922 -17.271 7.451 1.00 43.58 307 ARG A C 1
ATOM 1295 O O . ARG A 1 78 ? 8.208 -16.197 6.922 1.00 49.06 307 ARG A O 1
ATOM 1316 N N . PRO A 1 79 ? 8.549 -17.717 8.550 1.00 31.97 308 PRO A N 1
ATOM 1317 C CA . PRO A 1 79 ? 9.670 -16.932 9.079 1.00 40.56 308 PRO A CA 1
ATOM 1318 C C . PRO A 1 79 ? 10.740 -16.664 8.015 1.00 51.87 308 PRO A C 1
ATOM 1319 O O . PRO A 1 79 ? 11.137 -15.514 7.821 1.00 49.25 308 PRO A O 1
ATOM 1330 N N . PHE A 1 80 ? 11.181 -17.703 7.313 1.00 46.55 309 PHE A N 1
ATOM 1331 C CA . PHE A 1 80 ? 12.249 -17.539 6.332 1.00 48.52 309 PHE A CA 1
ATOM 1332 C C . PHE A 1 80 ? 11.921 -16.490 5.271 1.00 37.94 309 PHE A C 1
ATOM 1333 O O . PHE A 1 80 ? 12.771 -15.671 4.922 1.00 41.44 309 PHE A O 1
ATOM 1350 N N . PHE A 1 81 ? 10.698 -16.509 4.753 1.00 38.38 310 PHE A N 1
ATOM 1351 C CA . PHE A 1 81 ? 10.335 -15.574 3.689 1.00 49.48 310 PHE A CA 1
ATOM 1352 C C . PHE A 1 81 ? 10.041 -14.166 4.206 1.00 49.78 310 PHE A C 1
ATOM 1353 O O . PHE A 1 81 ? 10.057 -13.202 3.438 1.00 41.59 310 PHE A O 1
ATOM 1370 N N . LYS A 1 82 ? 9.796 -14.041 5.505 1.00 48.73 311 LYS A N 1
ATOM 1371 C CA . LYS A 1 82 ? 9.728 -12.723 6.125 1.00 61.14 311 LYS A CA 1
ATOM 1372 C C . LYS A 1 82 ? 11.132 -12.130 6.224 1.00 51.30 311 LYS A C 1
ATOM 1373 O O . LYS A 1 82 ? 11.308 -10.912 6.200 1.00 64.52 311 LYS A O 1
ATOM 1392 N N . PHE A 1 83 ? 12.128 -13.008 6.306 1.00 52.81 312 PHE A N 1
ATOM 1393 C CA . PHE A 1 83 ? 13.504 -12.606 6.571 1.00 41.26 312 PHE A CA 1
ATOM 1394 C C . PHE A 1 83 ? 14.395 -12.641 5.330 1.00 52.36 312 PHE A C 1
ATOM 1395 O O . PHE A 1 83 ? 15.420 -11.961 5.277 1.00 56.58 312 PHE A O 1
ATOM 1412 N N . ALA A 1 84 ? 13.995 -13.419 4.330 1.00 51.31 313 ALA A N 1
ATOM 1413 C CA . ALA A 1 84 ? 14.859 -13.708 3.188 1.00 41.40 313 ALA A CA 1
ATOM 1414 C C . ALA A 1 84 ? 15.419 -12.461 2.502 1.00 46.01 313 ALA A C 1
ATOM 1415 O O . ALA A 1 84 ? 16.580 -12.442 2.093 1.00 41.86 313 ALA A O 1
ATOM 1422 N N . LYS A 1 85 ? 14.597 -11.426 2.371 1.00 46.78 314 LYS A N 1
ATOM 1423 C CA . LYS A 1 85 ? 15.001 -10.234 1.630 1.00 50.62 314 LYS A CA 1
ATOM 1424 C C . LYS A 1 85 ? 16.167 -9.515 2.306 1.00 43.72 314 LYS A C 1
ATOM 1425 O O . LYS A 1 85 ? 16.841 -8.693 1.689 1.00 46.06 314 LYS A O 1
ATOM 1444 N N . GLU A 1 86 ? 16.408 -9.837 3.571 1.00 41.49 315 GLU A N 1
ATOM 1445 C CA . GLU A 1 86 ? 17.488 -9.208 4.319 1.00 53.59 315 GLU A CA 1
ATOM 1446 C C . GLU A 1 86 ? 18.858 -9.754 3.919 1.00 60.87 315 GLU A C 1
ATOM 1447 O O . GLU A 1 86 ? 19.865 -9.057 4.039 1.00 53.32 315 GLU A O 1
ATOM 1459 N N . ILE A 1 87 ? 18.893 -10.996 3.442 1.00 53.33 316 ILE A N 1
ATOM 1460 C CA . ILE A 1 87 ? 20.150 -11.627 3.043 1.00 49.11 316 ILE A CA 1
ATOM 1461 C C . ILE A 1 87 ? 20.232 -11.816 1.530 1.00 49.77 316 ILE A C 1
ATOM 1462 O O . ILE A 1 87 ? 21.167 -12.433 1.021 1.00 48.69 316 ILE A O 1
ATOM 1478 N N . TYR A 1 88 ? 19.250 -11.285 0.812 1.00 50.02 317 TYR A N 1
ATOM 1479 C CA . TYR A 1 88 ? 19.267 -11.342 -0.639 1.00 48.66 317 TYR A CA 1
ATOM 1480 C C . TYR A 1 88 ? 20.427 -10.487 -1.137 1.00 50.34 317 TYR A C 1
ATOM 1481 O O . TYR A 1 88 ? 20.716 -9.440 -0.560 1.00 59.49 317 TYR A O 1
ATOM 1499 N N . PRO A 1 89 ? 21.112 -10.939 -2.198 1.00 50.74 318 PRO A N 1
ATOM 1500 C CA . PRO A 1 89 ? 22.238 -10.163 -2.732 1.00 64.95 318 PRO A CA 1
ATOM 1501 C C . PRO A 1 89 ? 21.837 -8.730 -3.075 1.00 56.34 318 PRO A C 1
ATOM 1502 O O . PRO A 1 89 ? 20.967 -8.517 -3.916 1.00 56.91 318 PRO A O 1
ATOM 1513 N N . GLY A 1 90 ? 22.465 -7.764 -2.414 1.00 73.28 319 GLY A N 1
ATOM 1514 C CA . GLY A 1 90 ? 22.175 -6.362 -2.651 1.00 61.40 319 GLY A CA 1
ATOM 1515 C C . GLY A 1 90 ? 23.119 -5.768 -3.673 1.00 59.25 319 GLY A C 1
ATOM 1516 O O . GLY A 1 90 ? 23.465 -6.418 -4.660 1.00 61.32 319 GLY A O 1
ATOM 1520 N N . GLN A 1 91 ? 23.535 -4.529 -3.440 1.00 54.43 320 GLN A N 1
ATOM 1521 C CA . GLN A 1 91 ? 24.463 -3.855 -4.339 1.00 65.35 320 GLN A CA 1
ATOM 1522 C C . GLN A 1 91 ? 25.720 -3.445 -3.586 1.00 68.76 320 GLN A C 1
ATOM 1523 O O . GLN A 1 91 ? 25.990 -2.259 -3.401 1.00 76.35 320 GLN A O 1
ATOM 1537 N N . PHE A 1 92 ? 26.485 -4.439 -3.148 1.00 54.48 321 PHE A N 1
ATOM 1538 C CA . PHE A 1 92 ? 27.728 -4.183 -2.438 1.00 48.24 321 PHE A CA 1
ATOM 1539 C C . PHE A 1 92 ? 28.910 -4.317 -3.382 1.00 32.55 321 PHE A C 1
ATOM 1540 O O . PHE A 1 92 ? 28.811 -4.958 -4.428 1.00 46.93 321 PHE A O 1
ATOM 1557 N N . GLN A 1 93 ? 30.023 -3.695 -3.014 1.00 39.30 322 GLN A N 1
ATOM 1558 C CA . GLN A 1 93 ? 31.251 -3.802 -3.790 1.00 34.17 322 GLN A CA 1
ATOM 1559 C C . GLN A 1 93 ? 32.209 -4.808 -3.149 1.00 46.79 322 GLN A C 1
ATOM 1560 O O . GLN A 1 93 ? 32.279 -4.916 -1.920 1.00 39.58 322 GLN A O 1
ATOM 1574 N N . PRO A 1 94 ? 32.944 -5.558 -3.981 1.00 42.02 323 PRO A N 1
ATOM 1575 C CA . PRO A 1 94 ? 33.894 -6.552 -3.472 1.00 39.51 323 PRO A CA 1
ATOM 1576 C C . PRO A 1 94 ? 35.028 -5.933 -2.654 1.00 35.31 323 PRO A C 1
ATOM 1577 O O . PRO A 1 94 ? 35.501 -4.837 -2.953 1.00 37.31 323 PRO A O 1
ATOM 1588 N N . SER A 1 95 ? 35.445 -6.653 -1.620 1.00 29.35 324 SER A N 1
ATOM 1589 C CA . SER A 1 95 ? 36.555 -6.249 -0.764 1.00 33.04 324 SER A CA 1
ATOM 1590 C C . SER A 1 95 ? 37.904 -6.530 -1.400 1.00 33.10 324 SER A C 1
ATOM 1591 O O . SER A 1 95 ? 38.000 -7.172 -2.447 1.00 33.03 324 SER A O 1
ATOM 1599 N N . LEU A 1 96 ? 38.951 -6.076 -0.723 1.00 30.92 325 LEU A N 1
ATOM 1600 C CA . LEU A 1 96 ? 40.318 -6.304 -1.165 1.00 29.36 325 LEU A CA 1
ATOM 1601 C C . LEU A 1 96 ? 40.620 -7.796 -1.269 1.00 34.89 325 LEU A C 1
ATOM 1602 O O . LEU A 1 96 ? 41.376 -8.226 -2.140 1.00 32.60 325 LEU A O 1
ATOM 1618 N N A CYS A 1 97 ? 40.029 -8.591 -0.384 0.50 31.66 326 CYS A N 1
ATOM 1619 N N B CYS A 1 97 ? 40.023 -8.576 -0.372 0.50 31.66 326 CYS A N 1
ATOM 1620 C CA A CYS A 1 97 ? 40.279 -10.028 -0.382 0.50 32.24 326 CYS A CA 1
ATOM 1621 C CA B CYS A 1 97 ? 40.230 -10.018 -0.340 0.50 32.22 326 CYS A CA 1
ATOM 1622 C C A CYS A 1 97 ? 39.684 -10.717 -1.609 0.50 27.98 326 CYS A C 1
ATOM 1623 C C B CYS A 1 97 ? 39.693 -10.686 -1.606 0.50 28.00 326 CYS A C 1
ATOM 1624 O O A CYS A 1 97 ? 40.310 -11.602 -2.188 0.50 26.75 326 CYS A O 1
ATOM 1625 O O B CYS A 1 97 ? 40.366 -11.524 -2.203 0.50 26.73 326 CYS A O 1
ATOM 1640 N N . HIS A 1 98 ? 38.481 -10.312 -2.005 1.00 28.43 327 HIS A N 1
ATOM 1641 C CA . HIS A 1 98 ? 37.875 -10.826 -3.233 1.00 27.42 327 HIS A CA 1
ATOM 1642 C C . HIS A 1 98 ? 38.755 -10.475 -4.426 1.00 26.92 327 HIS A C 1
ATOM 1643 O O . HIS A 1 98 ? 39.014 -11.308 -5.298 1.00 30.54 327 HIS A O 1
ATOM 1659 N N . LYS A 1 99 ? 39.206 -9.228 -4.464 1.00 28.28 328 LYS A N 1
ATOM 1660 C CA . LYS A 1 99 ? 40.044 -8.762 -5.554 1.00 25.74 328 LYS A CA 1
ATOM 1661 C C . LYS A 1 99 ? 41.369 -9.515 -5.588 1.00 27.36 328 LYS A C 1
ATOM 1662 O O . LYS A 1 99 ? 41.927 -9.759 -6.658 1.00 30.32 328 LYS A O 1
ATOM 1681 N N . PHE A 1 100 ? 41.872 -9.878 -4.416 1.00 28.69 329 PHE A N 1
ATOM 1682 C CA . PHE A 1 100 ? 43.126 -10.611 -4.324 1.00 23.86 329 PHE A CA 1
ATOM 1683 C C . PHE A 1 100 ? 42.961 -12.013 -4.887 1.00 26.50 329 PHE A C 1
ATOM 1684 O O . PHE A 1 100 ? 43.837 -12.523 -5.580 1.00 27.25 329 PHE A O 1
ATOM 1701 N N . ILE A 1 101 ? 41.831 -12.638 -4.585 1.00 27.64 330 ILE A N 1
ATOM 1702 C CA . ILE A 1 101 ? 41.563 -13.974 -5.094 1.00 29.01 330 ILE A CA 1
ATOM 1703 C C . ILE A 1 101 ? 41.357 -13.901 -6.609 1.00 28.24 330 ILE A C 1
ATOM 1704 O O . ILE A 1 101 ? 41.809 -14.773 -7.354 1.00 25.66 330 ILE A O 1
ATOM 1720 N N . ALA A 1 102 ? 40.697 -12.843 -7.064 1.00 24.64 331 ALA A N 1
ATOM 1721 C CA . ALA A 1 102 ? 40.467 -12.655 -8.490 1.00 29.10 331 ALA A CA 1
ATOM 1722 C C . ALA A 1 102 ? 41.795 -12.532 -9.228 1.00 31.65 331 ALA A C 1
ATOM 1723 O O . ALA A 1 102 ? 41.973 -13.120 -10.288 1.00 30.54 331 ALA A O 1
ATOM 1730 N N . LEU A 1 103 ? 42.738 -11.788 -8.661 1.00 30.67 332 LEU A N 1
ATOM 1731 C CA . LEU A 1 103 ? 44.039 -11.636 -9.298 1.00 22.99 332 LEU A CA 1
ATOM 1732 C C . LEU A 1 103 ? 44.783 -12.965 -9.376 1.00 29.97 332 LEU A C 1
ATOM 1733 O O . LEU A 1 103 ? 45.410 -13.273 -10.388 1.00 30.62 332 LEU A O 1
ATOM 1749 N N A SER A 1 104 ? 44.716 -13.747 -8.305 0.25 32.25 333 SER A N 1
ATOM 1750 N N B SER A 1 104 ? 44.715 -13.748 -8.305 0.25 32.25 333 SER A N 1
ATOM 1751 N N C SER A 1 104 ? 44.715 -13.748 -8.305 0.50 32.30 333 SER A N 1
ATOM 1752 C CA A SER A 1 104 ? 45.367 -15.051 -8.279 0.25 30.50 333 SER A CA 1
ATOM 1753 C CA B SER A 1 104 ? 45.367 -15.050 -8.279 0.25 30.50 333 SER A CA 1
ATOM 1754 C CA C SER A 1 104 ? 45.362 -15.054 -8.278 0.50 30.51 333 SER A CA 1
ATOM 1755 C C A SER A 1 104 ? 44.810 -15.951 -9.378 0.25 29.74 333 SER A C 1
ATOM 1756 C C B SER A 1 104 ? 44.810 -15.950 -9.378 0.25 29.75 333 SER A C 1
ATOM 1757 C C C SER A 1 104 ? 44.813 -15.940 -9.390 0.50 29.66 333 SER A C 1
ATOM 1758 O O A SER A 1 104 ? 45.548 -16.713 -10.001 0.25 31.35 333 SER A O 1
ATOM 1759 O O B SER A 1 104 ? 45.548 -16.713 -10.001 0.25 31.35 333 SER A O 1
ATOM 1760 O O C SER A 1 104 ? 45.556 -16.683 -10.030 0.50 31.35 333 SER A O 1
ATOM 1782 N N . ASP A 1 105 ? 43.505 -15.855 -9.611 1.00 27.13 334 ASP A N 1
ATOM 1783 C CA . ASP A 1 105 ? 42.848 -16.639 -10.653 1.00 33.06 334 ASP A CA 1
ATOM 1784 C C . ASP A 1 105 ? 43.286 -16.132 -12.027 1.00 34.00 334 ASP A C 1
ATOM 1785 O O . ASP A 1 105 ? 43.631 -16.915 -12.910 1.00 29.13 334 ASP A O 1
ATOM 1794 N N A LYS A 1 106 ? 43.279 -14.813 -12.185 0.50 32.42 335 LYS A N 1
ATOM 1795 N N B LYS A 1 106 ? 43.284 -14.814 -12.194 0.50 32.42 335 LYS A N 1
ATOM 1796 C CA A LYS A 1 106 ? 43.725 -14.169 -13.415 0.50 37.00 335 LYS A CA 1
ATOM 1797 C CA B LYS A 1 106 ? 43.722 -14.203 -13.443 0.50 37.00 335 LYS A CA 1
ATOM 1798 C C A LYS A 1 106 ? 45.139 -14.610 -13.796 0.50 39.07 335 LYS A C 1
ATOM 1799 C C B LYS A 1 106 ? 45.141 -14.635 -13.804 0.50 39.06 335 LYS A C 1
ATOM 1800 O O A LYS A 1 106 ? 45.459 -14.750 -14.975 0.50 39.12 335 LYS A O 1
ATOM 1801 O O B LYS A 1 106 ? 45.471 -14.792 -14.978 0.50 39.09 335 LYS A O 1
ATOM 1838 N N . GLU A 1 107 ? 45.979 -14.834 -12.792 1.00 36.72 336 GLU A N 1
ATOM 1839 C CA . GLU A 1 107 ? 47.357 -15.252 -13.025 1.00 33.82 336 GLU A CA 1
ATOM 1840 C C . GLU A 1 107 ? 47.502 -16.768 -13.093 1.00 31.72 336 GLU A C 1
ATOM 1841 O O . GLU A 1 107 ? 48.612 -17.283 -13.220 1.00 37.80 336 GLU A O 1
ATOM 1853 N N . GLY A 1 108 ? 46.382 -17.477 -12.997 1.00 29.65 337 GLY A N 1
ATOM 1854 C CA . GLY A 1 108 ? 46.371 -18.922 -13.148 1.00 32.05 337 GLY A CA 1
ATOM 1855 C C . GLY A 1 108 ? 46.867 -19.728 -11.952 1.00 38.79 337 GLY A C 1
ATOM 1856 O O . GLY A 1 108 ? 47.171 -20.911 -12.090 1.00 31.90 337 GLY A O 1
ATOM 1860 N N A LYS A 1 109 ? 46.942 -19.089 -10.785 0.50 34.02 338 LYS A N 1
ATOM 1861 N N B LYS A 1 109 ? 46.935 -19.102 -10.781 0.50 34.03 338 LYS A N 1
ATOM 1862 C CA A LYS A 1 109 ? 47.462 -19.729 -9.574 0.50 28.90 338 LYS A CA 1
ATOM 1863 C CA B LYS A 1 109 ? 47.464 -19.766 -9.590 0.50 28.89 338 LYS A CA 1
ATOM 1864 C C A LYS A 1 109 ? 46.359 -20.309 -8.689 0.50 30.54 338 LYS A C 1
ATOM 1865 C C B LYS A 1 109 ? 46.363 -20.282 -8.662 0.50 30.55 338 LYS A C 1
ATOM 1866 O O A LYS A 1 109 ? 46.624 -21.116 -7.794 0.50 30.32 338 LYS A O 1
ATOM 1867 O O B LYS A 1 109 ? 46.633 -21.022 -7.711 0.50 30.30 338 LYS A O 1
ATOM 1904 N N . LEU A 1 110 ? 45.124 -19.892 -8.937 1.00 27.74 339 LEU A N 1
ATOM 1905 C CA . LEU A 1 110 ? 43.992 -20.329 -8.138 1.00 23.81 339 LEU A CA 1
ATOM 1906 C C . LEU A 1 110 ? 43.433 -21.649 -8.651 1.00 32.48 339 LEU A C 1
ATOM 1907 O O . LEU A 1 110 ? 42.852 -21.702 -9.734 1.00 28.41 339 LEU A O 1
ATOM 1923 N N . LEU A 1 111 ? 43.607 -22.716 -7.879 1.00 22.06 340 LEU A N 1
ATOM 1924 C CA . LEU A 1 111 ? 42.956 -23.975 -8.206 1.00 21.71 340 LEU A CA 1
ATOM 1925 C C . LEU A 1 111 ? 41.456 -23.827 -7.996 1.00 26.24 340 LEU A C 1
ATOM 1926 O O . LEU A 1 111 ? 40.658 -24.257 -8.823 1.00 25.35 340 LEU A O 1
ATOM 1942 N N . ARG A 1 112 ? 41.066 -23.209 -6.888 1.00 23.83 341 ARG A N 1
ATOM 1943 C CA . ARG A 1 112 ? 39.651 -23.050 -6.603 1.00 19.84 341 ARG A CA 1
ATOM 1944 C C . ARG A 1 112 ? 39.404 -22.135 -5.428 1.00 30.98 341 ARG A C 1
ATOM 1945 O O . ARG A 1 112 ? 40.171 -22.109 -4.462 1.00 21.48 341 ARG A O 1
ATOM 1966 N N . ASN A 1 113 ? 38.320 -21.382 -5.532 1.00 24.03 342 ASN A N 1
ATOM 1967 C CA . ASN A 1 113 ? 37.780 -20.668 -4.402 1.00 23.05 342 ASN A CA 1
ATOM 1968 C C . ASN A 1 113 ? 36.464 -21.308 -3.991 1.00 24.99 342 ASN A C 1
ATOM 1969 O O . ASN A 1 113 ? 35.448 -21.164 -4.673 1.00 24.68 342 ASN A O 1
ATOM 1980 N N . TYR A 1 114 ? 36.503 -22.047 -2.887 1.00 25.22 343 TYR A N 1
ATOM 1981 C CA . TYR A 1 114 ? 35.297 -22.579 -2.265 1.00 24.24 343 TYR A CA 1
ATOM 1982 C C . TYR A 1 114 ? 34.757 -21.524 -1.323 1.00 24.50 343 TYR A C 1
ATOM 1983 O O . TYR A 1 114 ? 35.405 -21.177 -0.337 1.00 20.52 343 TYR A O 1
ATOM 2001 N N . THR A 1 115 ? 33.578 -21.002 -1.626 1.00 25.18 344 THR A N 1
ATOM 2002 C CA . THR A 1 115 ? 32.970 -20.007 -0.765 1.00 25.19 344 THR A CA 1
ATOM 2003 C C . THR A 1 115 ? 31.704 -20.562 -0.135 1.00 27.74 344 THR A C 1
ATOM 2004 O O . THR A 1 115 ? 30.980 -21.344 -0.750 1.00 28.36 344 THR A O 1
ATOM 2015 N N . GLN A 1 116 ? 31.452 -20.159 1.105 1.00 25.99 345 GLN A N 1
ATOM 2016 C CA . GLN A 1 116 ? 30.245 -20.562 1.802 1.00 25.29 345 GLN A CA 1
ATOM 2017 C C . GLN A 1 116 ? 29.209 -19.451 1.737 1.00 23.63 345 GLN A C 1
ATOM 2018 O O . GLN A 1 116 ? 28.089 -19.606 2.219 1.00 26.71 345 GLN A O 1
ATOM 2032 N N . ASN A 1 117 ? 29.591 -18.332 1.130 1.00 23.04 346 ASN A N 1
ATOM 2033 C CA . ASN A 1 117 ? 28.735 -17.156 1.073 1.00 35.42 346 ASN A CA 1
ATOM 2034 C C . ASN A 1 117 ? 27.732 -17.221 -0.068 1.00 30.14 346 ASN A C 1
ATOM 2035 O O . ASN A 1 117 ? 27.943 -17.926 -1.053 1.00 33.10 346 ASN A O 1
ATOM 2046 N N . ILE A 1 118 ? 26.640 -16.476 0.073 1.00 27.66 347 ILE A N 1
ATOM 2047 C CA . ILE A 1 118 ? 25.607 -16.428 -0.953 1.00 32.38 347 ILE A CA 1
ATOM 2048 C C . ILE A 1 118 ? 25.417 -15.009 -1.478 1.00 36.39 347 ILE A C 1
ATOM 2049 O O . ILE A 1 118 ? 24.407 -14.709 -2.113 1.00 39.82 347 ILE A O 1
ATOM 2065 N N . ASP A 1 119 ? 26.392 -14.141 -1.218 1.00 27.85 348 ASP A N 1
ATOM 2066 C CA . ASP A 1 119 ? 26.274 -12.734 -1.593 1.00 33.87 348 ASP A CA 1
ATOM 2067 C C . ASP A 1 119 ? 26.712 -12.455 -3.036 1.00 29.95 348 ASP A C 1
ATOM 2068 O O . ASP A 1 119 ? 26.588 -11.332 -3.513 1.00 37.43 348 ASP A O 1
ATOM 2077 N N . THR A 1 120 ? 27.223 -13.485 -3.712 1.00 28.07 349 THR A N 1
ATOM 2078 C CA . THR A 1 120 ? 27.669 -13.406 -5.109 1.00 37.22 349 THR A CA 1
ATOM 2079 C C . THR A 1 120 ? 28.734 -12.339 -5.381 1.00 34.87 349 THR A C 1
ATOM 2080 O O . THR A 1 120 ? 28.904 -11.911 -6.521 1.00 34.40 349 THR A O 1
ATOM 2091 N N . LEU A 1 121 ? 29.471 -11.926 -4.356 1.00 32.51 350 LEU A N 1
ATOM 2092 C CA . LEU A 1 121 ? 30.516 -10.924 -4.555 1.00 32.08 350 LEU A CA 1
ATOM 2093 C C . LEU A 1 121 ? 31.713 -11.490 -5.316 1.00 30.21 350 LEU A C 1
ATOM 2094 O O . LEU A 1 121 ? 32.487 -10.737 -5.904 1.00 35.91 350 LEU A O 1
ATOM 2110 N N . GLU A 1 122 ? 31.870 -12.811 -5.307 1.00 28.51 351 GLU A N 1
ATOM 2111 C CA . GLU A 1 122 ? 32.957 -13.438 -6.057 1.00 35.73 351 GLU A CA 1
ATOM 2112 C C . GLU A 1 122 ? 32.776 -13.204 -7.558 1.00 34.15 351 GLU A C 1
ATOM 2113 O O . GLU A 1 122 ? 33.730 -12.875 -8.267 1.00 35.04 351 GLU A O 1
ATOM 2125 N N . GLN A 1 123 ? 31.551 -13.388 -8.035 1.00 28.73 352 GLN A N 1
ATOM 2126 C CA . GLN A 1 123 ? 31.226 -13.123 -9.433 1.00 41.35 352 GLN A CA 1
ATOM 2127 C C . GLN A 1 123 ? 31.469 -11.658 -9.783 1.00 28.35 352 GLN A C 1
ATOM 2128 O O . GLN A 1 123 ? 32.094 -11.350 -10.797 1.00 33.41 352 GLN A O 1
ATOM 2142 N N . VAL A 1 124 ? 30.991 -10.753 -8.935 1.00 31.27 353 VAL A N 1
ATOM 2143 C CA . VAL A 1 124 ? 31.165 -9.329 -9.186 1.00 29.82 353 VAL A CA 1
ATOM 2144 C C . VAL A 1 124 ? 32.648 -8.968 -9.257 1.00 40.05 353 VAL A C 1
ATOM 2145 O O . VAL A 1 124 ? 33.038 -8.053 -9.976 1.00 40.48 353 VAL A O 1
ATOM 2158 N N . ALA A 1 125 ? 33.473 -9.696 -8.511 1.00 37.77 354 ALA A N 1
ATOM 2159 C CA . ALA A 1 125 ? 34.906 -9.422 -8.470 1.00 31.21 354 ALA A CA 1
ATOM 2160 C C . ALA A 1 125 ? 35.641 -10.046 -9.649 1.00 26.45 354 ALA A C 1
ATOM 2161 O O . ALA A 1 125 ? 36.812 -9.750 -9.886 1.00 30.89 354 ALA A O 1
ATOM 2168 N N . GLY A 1 126 ? 34.965 -10.929 -10.374 1.00 29.24 355 GLY A N 1
ATOM 2169 C CA . GLY A 1 126 ? 35.555 -11.544 -11.546 1.00 32.44 355 GLY A CA 1
ATOM 2170 C C . GLY A 1 126 ? 36.349 -12.798 -11.234 1.00 38.24 355 GLY A C 1
ATOM 2171 O O . GLY A 1 126 ? 37.204 -13.214 -12.018 1.00 33.70 355 GLY A O 1
ATOM 2175 N N . ILE A 1 127 ? 36.087 -13.403 -10.081 1.00 27.88 356 ILE A N 1
ATOM 2176 C CA . ILE A 1 127 ? 36.647 -14.715 -9.800 1.00 35.45 356 ILE A CA 1
ATOM 2177 C C . ILE A 1 127 ? 35.846 -15.714 -10.629 1.00 33.85 356 ILE A C 1
ATOM 2178 O O . ILE A 1 127 ? 34.617 -15.680 -10.622 1.00 34.62 356 ILE A O 1
ATOM 2194 N N . GLN A 1 128 ? 36.535 -16.587 -11.356 1.00 30.82 357 GLN A N 1
ATOM 2195 C CA . GLN A 1 128 ? 35.855 -17.544 -12.228 1.00 33.77 357 GLN A CA 1
ATOM 2196 C C . GLN A 1 128 ? 35.828 -18.966 -11.657 1.00 31.83 357 GLN A C 1
ATOM 2197 O O . GLN A 1 128 ? 34.780 -19.613 -11.640 1.00 26.70 357 GLN A O 1
ATOM 2211 N N . ARG A 1 129 ? 36.973 -19.440 -11.178 1.00 28.34 358 ARG A N 1
ATOM 2212 C CA . ARG A 1 129 ? 37.073 -20.784 -10.626 1.00 26.31 358 ARG A CA 1
ATOM 2213 C C . ARG A 1 129 ? 36.505 -20.825 -9.208 1.00 33.10 358 ARG A C 1
ATOM 2214 O O . ARG A 1 129 ? 37.231 -21.019 -8.230 1.00 27.28 358 ARG A O 1
ATOM 2235 N N A ILE A 1 130 ? 35.193 -20.642 -9.107 0.50 26.42 359 ILE A N 1
ATOM 2236 N N B ILE A 1 130 ? 35.191 -20.649 -9.111 0.50 26.43 359 ILE A N 1
ATOM 2237 C CA A ILE A 1 130 ? 34.528 -20.598 -7.817 0.50 32.02 359 ILE A CA 1
ATOM 2238 C CA B ILE A 1 130 ? 34.513 -20.592 -7.828 0.50 32.01 359 ILE A CA 1
ATOM 2239 C C A ILE A 1 130 ? 33.543 -21.750 -7.670 0.50 30.59 359 ILE A C 1
ATOM 2240 C C B ILE A 1 130 ? 33.539 -21.751 -7.672 0.50 30.59 359 ILE A C 1
ATOM 2241 O O A ILE A 1 130 ? 33.038 -22.287 -8.656 0.50 31.72 359 ILE A O 1
ATOM 2242 O O B ILE A 1 130 ? 33.033 -22.292 -8.656 0.50 31.72 359 ILE A O 1
ATOM 2273 N N . ILE A 1 131 ? 33.291 -22.126 -6.423 1.00 27.49 360 ILE A N 1
ATOM 2274 C CA . ILE A 1 131 ? 32.277 -23.108 -6.092 1.00 27.93 360 ILE A CA 1
ATOM 2275 C C . ILE A 1 131 ? 31.443 -22.485 -4.986 1.00 33.24 360 ILE A C 1
ATOM 2276 O O . ILE A 1 131 ? 31.982 -22.031 -3.973 1.00 25.11 360 ILE A O 1
ATOM 2292 N N . GLN A 1 132 ? 30.135 -22.428 -5.200 1.00 33.31 361 GLN A N 1
ATOM 2293 C CA . GLN A 1 132 ? 29.219 -21.916 -4.196 1.00 33.34 361 GLN A CA 1
ATOM 2294 C C . GLN A 1 132 ? 28.788 -23.080 -3.320 1.00 29.14 361 GLN A C 1
ATOM 2295 O O . GLN A 1 132 ? 27.762 -23.714 -3.567 1.00 30.15 361 GLN A O 1
ATOM 2309 N N . CYS A 1 133 ? 29.585 -23.358 -2.295 1.00 25.84 362 CYS A N 1
ATOM 2310 C CA . CYS A 1 133 ? 29.373 -24.527 -1.456 1.00 21.92 362 CYS A CA 1
ATOM 2311 C C . CYS A 1 133 ? 27.964 -24.585 -0.889 1.00 24.42 362 CYS A C 1
ATOM 2312 O O . CYS A 1 133 ? 27.391 -25.663 -0.757 1.00 28.81 362 CYS A O 1
ATOM 2320 N N . HIS A 1 134 ? 27.411 -23.423 -0.561 1.00 20.87 363 HIS A N 1
ATOM 2321 C CA . HIS A 1 134 ? 26.133 -23.359 0.133 1.00 27.45 363 HIS A CA 1
ATOM 2322 C C . HIS A 1 134 ? 25.038 -22.768 -0.743 1.00 25.00 363 HIS A C 1
ATOM 2323 O O . HIS A 1 134 ? 24.085 -22.166 -0.246 1.00 30.47 363 HIS A O 1
ATOM 2338 N N . GLY A 1 135 ? 25.175 -22.960 -2.049 1.00 29.18 364 GLY A N 1
ATOM 2339 C CA . GLY A 1 135 ? 24.148 -22.569 -2.999 1.00 27.98 364 GLY A CA 1
ATOM 2340 C C . GLY A 1 135 ? 24.022 -21.068 -3.174 1.00 39.70 364 GLY A C 1
ATOM 2341 O O . GLY A 1 135 ? 24.965 -20.316 -2.917 1.00 31.10 364 GLY A O 1
ATOM 2345 N N . SER A 1 136 ? 22.846 -20.635 -3.618 1.00 29.62 365 SER A N 1
ATOM 2346 C CA . SER A 1 136 ? 22.581 -19.221 -3.857 1.00 35.26 365 SER A CA 1
ATOM 2347 C C . SER A 1 136 ? 21.105 -19.005 -4.158 1.00 39.40 365 SER A C 1
ATOM 2348 O O . SER A 1 136 ? 20.333 -19.962 -4.270 1.00 34.25 365 SER A O 1
ATOM 2356 N N . PHE A 1 137 ? 20.726 -17.739 -4.293 1.00 33.69 366 PHE A N 1
ATOM 2357 C CA . PHE A 1 137 ? 19.355 -17.364 -4.612 1.00 37.36 366 PHE A CA 1
ATOM 2358 C C . PHE A 1 137 ? 19.082 -17.449 -6.108 1.00 38.03 366 PHE A C 1
ATOM 2359 O O . PHE A 1 137 ? 17.977 -17.153 -6.551 1.00 42.39 366 PHE A O 1
ATOM 2376 N N . ALA A 1 138 ? 20.086 -17.844 -6.884 1.00 40.58 367 ALA A N 1
ATOM 2377 C CA . ALA A 1 138 ? 19.982 -17.813 -8.342 1.00 41.97 367 ALA A CA 1
ATOM 2378 C C . ALA A 1 138 ? 18.803 -18.634 -8.866 1.00 46.72 367 ALA A C 1
ATOM 2379 O O . ALA A 1 138 ? 18.224 -18.302 -9.899 1.00 43.17 367 ALA A O 1
ATOM 2386 N N . THR A 1 139 ? 18.455 -19.704 -8.160 1.00 41.26 368 THR A N 1
ATOM 2387 C CA . THR A 1 139 ? 17.339 -20.551 -8.565 1.00 42.68 368 THR A CA 1
ATOM 2388 C C . THR A 1 139 ? 16.523 -20.995 -7.359 1.00 37.81 368 THR A C 1
ATOM 2389 O O . THR A 1 139 ? 16.999 -20.946 -6.224 1.00 39.29 368 THR A O 1
ATOM 2400 N N . ALA A 1 140 ? 15.288 -21.418 -7.614 1.00 30.15 369 ALA A N 1
ATOM 2401 C CA . ALA A 1 140 ? 14.417 -21.943 -6.565 1.00 34.04 369 ALA A CA 1
ATOM 2402 C C . ALA A 1 140 ? 13.772 -23.249 -7.025 1.00 32.79 369 ALA A C 1
ATOM 2403 O O . ALA A 1 140 ? 13.617 -23.487 -8.219 1.00 37.82 369 ALA A O 1
ATOM 2410 N N . SER A 1 141 ? 13.388 -24.086 -6.068 1.00 37.24 370 SER A N 1
ATOM 2411 C CA . SER A 1 141 ? 12.921 -25.432 -6.371 1.00 33.31 370 SER A CA 1
ATOM 2412 C C . SER A 1 141 ? 11.760 -25.815 -5.461 1.00 30.77 370 SER A C 1
ATOM 2413 O O . SER A 1 141 ? 11.800 -25.564 -4.257 1.00 35.38 370 SER A O 1
ATOM 2421 N N . CYS A 1 142 ? 10.729 -26.425 -6.039 1.00 33.08 371 CYS A N 1
ATOM 2422 C CA . CYS A 1 142 ? 9.581 -26.890 -5.267 1.00 28.80 371 CYS A CA 1
ATOM 2423 C C . CYS A 1 142 ? 9.990 -28.005 -4.316 1.00 32.51 371 CYS A C 1
ATOM 2424 O O . CYS A 1 142 ? 10.661 -28.952 -4.715 1.00 34.00 371 CYS A O 1
ATOM 2431 N N . LEU A 1 143 ? 9.582 -27.890 -3.056 1.00 35.88 372 LEU A N 1
ATOM 2432 C CA . LEU A 1 143 ? 9.911 -28.899 -2.054 1.00 38.26 372 LEU A CA 1
ATOM 2433 C C . LEU A 1 143 ? 9.295 -30.252 -2.376 1.00 41.97 372 LEU A C 1
ATOM 2434 O O . LEU A 1 143 ? 9.808 -31.288 -1.961 1.00 39.45 372 LEU A O 1
ATOM 2450 N N . ILE A 1 144 ? 8.187 -30.242 -3.106 1.00 37.47 373 ILE A N 1
ATOM 2451 C CA . ILE A 1 144 ? 7.444 -31.468 -3.354 1.00 35.69 373 ILE A CA 1
ATOM 2452 C C . ILE A 1 144 ? 7.774 -32.138 -4.688 1.00 40.85 373 ILE A C 1
ATOM 2453 O O . ILE A 1 144 ? 7.972 -33.351 -4.738 1.00 38.21 373 ILE A O 1
ATOM 2469 N N . CYS A 1 145 ? 7.828 -31.362 -5.766 1.00 34.11 374 CYS A N 1
ATOM 2470 C CA . CYS A 1 145 ? 7.997 -31.947 -7.094 1.00 39.28 374 CYS A CA 1
ATOM 2471 C C . CYS A 1 145 ? 9.362 -31.646 -7.719 1.00 27.50 374 CYS A C 1
ATOM 2472 O O . CYS A 1 145 ? 9.708 -32.216 -8.750 1.00 36.69 374 CYS A O 1
ATOM 2479 N N . LYS A 1 146 ? 10.132 -30.760 -7.091 1.00 35.00 375 LYS A N 1
ATOM 2480 C CA . LYS A 1 146 ? 11.474 -30.416 -7.565 1.00 32.45 375 LYS A CA 1
ATOM 2481 C C . LYS A 1 146 ? 11.464 -29.549 -8.831 1.00 41.67 375 LYS A C 1
ATOM 2482 O O . LYS A 1 146 ? 12.497 -29.386 -9.477 1.00 36.91 375 LYS A O 1
ATOM 2501 N N . TYR A 1 147 ? 10.308 -28.998 -9.188 1.00 39.99 376 TYR A N 1
ATOM 2502 C CA . TYR A 1 147 ? 10.238 -28.052 -10.298 1.00 31.38 376 TYR A CA 1
ATOM 2503 C C . TYR A 1 147 ? 11.158 -26.866 -10.017 1.00 36.73 376 TYR A C 1
ATOM 2504 O O . TYR A 1 147 ? 11.124 -26.291 -8.929 1.00 39.39 376 TYR A O 1
ATOM 2522 N N A LYS A 1 148 ? 11.951 -26.492 -11.013 0.50 36.27 377 LYS A N 1
ATOM 2523 N N B LYS A 1 148 ? 11.981 -26.515 -11.000 0.50 36.24 377 LYS A N 1
ATOM 2524 C CA A LYS A 1 148 ? 12.988 -25.480 -10.849 0.50 38.53 377 LYS A CA 1
ATOM 2525 C CA B LYS A 1 148 ? 12.979 -25.464 -10.837 0.50 38.52 377 LYS A CA 1
ATOM 2526 C C A LYS A 1 148 ? 12.661 -24.209 -11.636 0.50 41.76 377 LYS A C 1
ATOM 2527 C C B LYS A 1 148 ? 12.609 -24.206 -11.614 0.50 41.78 377 LYS A C 1
ATOM 2528 O O A LYS A 1 148 ? 12.210 -24.278 -12.779 0.50 48.65 377 LYS A O 1
ATOM 2529 O O B LYS A 1 148 ? 12.081 -24.279 -12.722 0.50 48.77 377 LYS A O 1
ATOM 2566 N N . VAL A 1 149 ? 12.896 -23.053 -11.021 1.00 39.41 378 VAL A N 1
ATOM 2567 C CA . VAL A 1 149 ? 12.682 -21.772 -11.683 1.00 36.34 378 VAL A CA 1
ATOM 2568 C C . VAL A 1 149 ? 13.830 -20.822 -11.370 1.00 47.31 378 VAL A C 1
ATOM 2569 O O . VAL A 1 149 ? 14.548 -20.994 -10.383 1.00 40.41 378 VAL A O 1
ATOM 2582 N N . ASP A 1 150 ? 13.997 -19.821 -12.226 1.00 43.53 379 ASP A N 1
ATOM 2583 C CA . ASP A 1 150 ? 15.010 -18.797 -12.035 1.00 43.87 379 ASP A CA 1
ATOM 2584 C C . ASP A 1 150 ? 14.596 -17.878 -10.887 1.00 57.40 379 ASP A C 1
ATOM 2585 O O . ASP A 1 150 ? 13.424 -17.838 -10.507 1.00 43.35 379 ASP A O 1
ATOM 2594 N N . CYS A 1 151 ? 15.562 -17.149 -10.336 1.00 48.21 380 CYS A N 1
ATOM 2595 C CA . CYS A 1 151 ? 15.317 -16.278 -9.189 1.00 41.87 380 CYS A CA 1
ATOM 2596 C C . CYS A 1 151 ? 14.260 -15.218 -9.482 1.00 40.49 380 CYS A C 1
ATOM 2597 O O . CYS A 1 151 ? 13.475 -14.853 -8.607 1.00 47.65 380 CYS A O 1
ATOM 2605 N N . GLU A 1 152 ? 14.237 -14.729 -10.716 1.00 47.05 381 GLU A N 1
ATOM 2606 C CA . GLU A 1 152 ? 13.308 -13.669 -11.087 1.00 60.42 381 GLU A CA 1
ATOM 2607 C C . GLU A 1 152 ? 11.847 -14.093 -10.890 1.00 52.29 381 GLU A C 1
ATOM 2608 O O . GLU A 1 152 ? 10.967 -13.249 -10.719 1.00 52.72 381 GLU A O 1
ATOM 2620 N N . ALA A 1 153 ? 11.596 -15.399 -10.893 1.00 47.40 382 ALA A N 1
ATOM 2621 C CA . ALA A 1 153 ? 10.233 -15.914 -10.784 1.00 41.36 382 ALA A CA 1
ATOM 2622 C C . ALA A 1 153 ? 9.676 -15.793 -9.371 1.00 40.74 382 ALA A C 1
ATOM 2623 O O . ALA A 1 153 ? 8.463 -15.729 -9.183 1.00 45.04 382 ALA A O 1
ATOM 2630 N N . VAL A 1 154 ? 10.561 -15.770 -8.379 1.00 50.79 383 VAL A N 1
ATOM 2631 C CA . VAL A 1 154 ? 10.137 -15.716 -6.981 1.00 41.01 383 VAL A CA 1
ATOM 2632 C C . VAL A 1 154 ? 10.616 -14.451 -6.261 1.00 45.81 383 VAL A C 1
ATOM 2633 O O . VAL A 1 154 ? 10.290 -14.239 -5.093 1.00 46.96 383 VAL A O 1
ATOM 2646 N N A ARG A 1 155 ? 11.381 -13.619 -6.959 0.50 50.72 384 ARG A N 1
ATOM 2647 N N B ARG A 1 155 ? 11.380 -13.618 -6.961 0.50 50.72 384 ARG A N 1
ATOM 2648 C CA A ARG A 1 155 ? 11.947 -12.414 -6.360 0.50 56.82 384 ARG A CA 1
ATOM 2649 C CA B ARG A 1 155 ? 11.945 -12.413 -6.362 0.50 56.82 384 ARG A CA 1
ATOM 2650 C C A ARG A 1 155 ? 10.853 -11.523 -5.774 0.50 54.31 384 ARG A C 1
ATOM 2651 C C B ARG A 1 155 ? 10.851 -11.527 -5.773 0.50 54.31 384 ARG A C 1
ATOM 2652 O O A ARG A 1 155 ? 10.945 -11.084 -4.628 0.50 58.81 384 ARG A O 1
ATOM 2653 O O B ARG A 1 155 ? 10.939 -11.096 -4.624 0.50 58.81 384 ARG A O 1
ATOM 2694 N N . GLY A 1 156 ? 9.819 -11.259 -6.567 1.00 54.89 385 GLY A N 1
ATOM 2695 C CA . GLY A 1 156 ? 8.714 -10.425 -6.130 1.00 43.61 385 GLY A CA 1
ATOM 2696 C C . GLY A 1 156 ? 8.119 -10.885 -4.813 1.00 50.99 385 GLY A C 1
ATOM 2697 O O . GLY A 1 156 ? 7.925 -10.086 -3.896 1.00 67.76 385 GLY A O 1
ATOM 2701 N N . ASP A 1 157 ? 7.837 -12.180 -4.716 1.00 54.07 386 ASP A N 1
ATOM 2702 C CA . ASP A 1 157 ? 7.250 -12.749 -3.507 1.00 47.16 386 ASP A CA 1
ATOM 2703 C C . ASP A 1 157 ? 8.174 -12.569 -2.306 1.00 61.01 386 ASP A C 1
ATOM 2704 O O . ASP A 1 157 ? 7.712 -12.347 -1.186 1.00 48.71 386 ASP A O 1
ATOM 2713 N N . ILE A 1 158 ? 9.479 -12.671 -2.544 1.00 55.23 387 ILE A N 1
ATOM 2714 C CA . ILE A 1 158 ? 10.462 -12.549 -1.471 1.00 61.83 387 ILE A CA 1
ATOM 2715 C C . ILE A 1 158 ? 10.467 -11.140 -0.888 1.00 54.54 387 ILE A C 1
ATOM 2716 O O . ILE A 1 158 ? 10.505 -10.966 0.331 1.00 60.71 387 ILE A O 1
ATOM 2732 N N . PHE A 1 159 ? 10.421 -10.138 -1.759 1.00 55.31 388 PHE A N 1
ATOM 2733 C CA . PHE A 1 159 ? 10.452 -8.749 -1.316 1.00 68.56 388 PHE A CA 1
ATOM 2734 C C . PHE A 1 159 ? 9.081 -8.263 -0.849 1.00 59.74 388 PHE A C 1
ATOM 2735 O O . PHE A 1 159 ? 8.911 -7.093 -0.508 1.00 80.20 388 PHE A O 1
ATOM 2752 N N . ASN A 1 160 ? 8.110 -9.171 -0.834 1.00 72.61 389 ASN A N 1
ATOM 2753 C CA . ASN A 1 160 ? 6.806 -8.900 -0.241 1.00 58.00 389 ASN A CA 1
ATOM 2754 C C . ASN A 1 160 ? 6.561 -9.803 0.957 1.00 57.20 389 ASN A C 1
ATOM 2755 O O . ASN A 1 160 ? 5.477 -9.800 1.540 1.00 59.43 389 ASN A O 1
ATOM 2766 N N . GLN A 1 161 ? 7.578 -10.580 1.316 1.00 55.77 390 GLN A N 1
ATOM 2767 C CA . GLN A 1 161 ? 7.532 -11.419 2.509 1.00 67.95 390 GLN A CA 1
ATOM 2768 C C . GLN A 1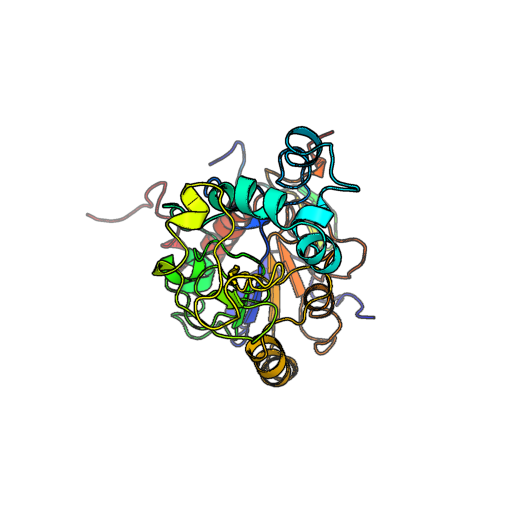 161 ? 6.413 -12.452 2.454 1.00 51.35 390 GLN A C 1
ATOM 2769 O O . GLN A 1 161 ? 5.799 -12.766 3.474 1.00 65.70 390 GLN A O 1
ATOM 2783 N N . VAL A 1 162 ? 6.162 -12.988 1.265 1.00 54.35 391 VAL A N 1
ATOM 2784 C CA . VAL A 1 162 ? 5.146 -14.022 1.095 1.00 67.27 391 VAL A CA 1
ATOM 2785 C C . VAL A 1 162 ? 5.776 -15.309 0.576 1.00 58.05 391 VAL A C 1
ATOM 2786 O O . VAL A 1 162 ? 6.808 -15.282 -0.091 1.00 55.90 391 VAL A O 1
ATOM 2799 N N . VAL A 1 163 ? 5.151 -16.437 0.893 1.00 56.57 392 VAL A N 1
ATOM 2800 C CA . VAL A 1 163 ? 5.669 -17.738 0.491 1.00 52.44 392 VAL A CA 1
ATOM 2801 C C . VAL A 1 163 ? 5.293 -18.050 -0.959 1.00 48.71 392 VAL A C 1
ATOM 2802 O O . VAL A 1 163 ? 4.117 -18.228 -1.271 1.00 65.62 392 VAL A O 1
ATOM 2815 N N . PRO A 1 164 ? 6.297 -18.117 -1.852 1.00 44.63 393 PRO A N 1
ATOM 2816 C CA . PRO A 1 164 ? 6.045 -18.387 -3.272 1.00 56.83 393 PRO A CA 1
ATOM 2817 C C . PRO A 1 164 ? 5.556 -19.814 -3.513 1.00 50.29 393 PRO A C 1
ATOM 2818 O O . PRO A 1 164 ? 6.064 -20.757 -2.908 1.00 52.51 393 PRO A O 1
ATOM 2829 N N . ARG A 1 165 ? 4.578 -19.954 -4.401 1.00 52.56 394 ARG A N 1
ATOM 2830 C CA . ARG A 1 165 ? 3.924 -21.233 -4.651 1.00 49.85 394 ARG A CA 1
ATOM 2831 C C . ARG A 1 165 ? 4.444 -21.903 -5.916 1.00 53.74 394 ARG A C 1
ATOM 2832 O O . ARG A 1 165 ? 4.801 -21.228 -6.884 1.00 44.60 394 ARG A O 1
ATOM 2853 N N . CYS A 1 166 ? 4.471 -23.233 -5.913 1.00 41.89 395 CYS A N 1
ATOM 2854 C CA . CYS A 1 166 ? 4.782 -23.979 -7.126 1.00 44.40 395 CYS A CA 1
ATOM 2855 C C . CYS A 1 166 ? 3.610 -23.830 -8.091 1.00 41.54 395 CYS A C 1
ATOM 2856 O O . CYS A 1 166 ? 2.454 -23.958 -7.686 1.00 44.55 395 CYS A O 1
ATOM 2863 N N . PRO A 1 167 ? 3.900 -23.536 -9.366 1.00 45.26 396 PRO A N 1
ATOM 2864 C CA . PRO A 1 167 ? 2.850 -23.417 -10.383 1.00 55.29 396 PRO A CA 1
ATOM 2865 C C . PRO A 1 167 ? 2.430 -24.757 -10.990 1.00 65.75 396 PRO A C 1
ATOM 2866 O O . PRO A 1 167 ? 1.422 -24.815 -11.694 1.00 73.37 396 PRO A O 1
ATOM 2877 N N A ARG A 1 168 ? 3.198 -25.807 -10.713 0.50 62.04 397 ARG A N 1
ATOM 2878 N N B ARG A 1 168 ? 3.191 -25.816 -10.728 0.50 62.06 397 ARG A N 1
ATOM 2879 C CA A ARG A 1 168 ? 2.935 -27.130 -11.269 0.50 59.47 397 ARG A CA 1
ATOM 2880 C CA B ARG A 1 168 ? 2.877 -27.127 -11.292 0.50 59.47 397 ARG A CA 1
ATOM 2881 C C A ARG A 1 168 ? 2.111 -27.977 -10.306 0.50 58.25 397 ARG A C 1
ATOM 2882 C C B ARG A 1 168 ? 2.103 -27.997 -10.304 0.50 58.25 397 ARG A C 1
ATOM 2883 O O A ARG A 1 168 ? 1.121 -28.594 -10.695 0.50 66.44 397 ARG A O 1
ATOM 2884 O O B ARG A 1 168 ? 1.134 -28.655 -10.679 0.50 66.42 397 ARG A O 1
ATOM 2925 N N . CYS A 1 169 ? 2.530 -28.004 -9.046 1.00 61.57 398 CYS A N 1
ATOM 2926 C CA . CYS A 1 169 ? 1.854 -28.802 -8.031 1.00 55.76 398 CYS A CA 1
ATOM 2927 C C . CYS A 1 169 ? 0.413 -28.350 -7.842 1.00 68.17 398 CYS A C 1
ATOM 2928 O O . CYS A 1 169 ? 0.048 -27.240 -8.231 1.00 58.01 398 CYS A O 1
ATOM 2935 N N . PRO A 1 170 ? -0.412 -29.218 -7.239 1.00 80.37 399 PRO A N 1
ATOM 2936 C CA . PRO A 1 170 ? -1.797 -28.881 -6.899 1.00 70.95 399 PRO A CA 1
ATOM 2937 C C . PRO A 1 170 ? -1.883 -27.564 -6.138 1.00 86.89 399 PRO A C 1
ATOM 2938 O O . PRO A 1 170 ? -1.135 -27.351 -5.183 1.00 80.43 399 PRO A O 1
ATOM 2949 N N . ALA A 1 171 ? -2.794 -26.694 -6.558 1.00 92.72 400 ALA A N 1
ATOM 2950 C CA . ALA A 1 171 ? -2.944 -25.382 -5.941 1.00 100.03 400 ALA A CA 1
ATOM 2951 C C . ALA A 1 171 ? -3.381 -25.478 -4.476 1.00 95.46 400 ALA A C 1
ATOM 2952 O O . ALA A 1 171 ? -3.355 -24.484 -3.751 1.00 107.01 400 ALA A O 1
ATOM 2959 N N . ASP A 1 172 ? -3.775 -26.674 -4.044 1.00 93.93 401 ASP A N 1
ATOM 2960 C CA . ASP A 1 172 ? -4.222 -26.884 -2.668 1.00 92.15 401 ASP A CA 1
ATOM 2961 C C . ASP A 1 172 ? -3.239 -27.743 -1.868 1.00 85.24 401 ASP A C 1
ATOM 2962 O O . ASP A 1 172 ? -3.609 -28.350 -0.863 1.00 82.39 401 ASP A O 1
ATOM 2971 N N . GLU A 1 173 ? -1.988 -27.784 -2.318 1.00 99.68 402 GLU A N 1
ATOM 2972 C CA . GLU A 1 173 ? -0.939 -28.554 -1.649 1.00 88.44 402 GLU A CA 1
ATOM 2973 C C . GLU A 1 173 ? -0.075 -27.630 -0.793 1.00 79.66 402 GLU A C 1
ATOM 2974 O O . GLU A 1 173 ? 0.663 -26.804 -1.326 1.00 83.22 402 GLU A O 1
ATOM 2986 N N . PRO A 1 174 ? -0.149 -27.775 0.540 1.00 88.03 403 PRO A N 1
ATOM 2987 C CA . PRO A 1 174 ? 0.501 -26.809 1.437 1.00 88.27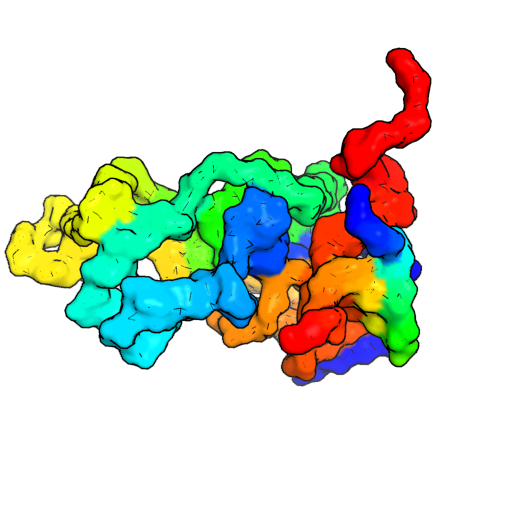 403 PRO A CA 1
ATOM 2988 C C . PRO A 1 174 ? 2.024 -26.731 1.304 1.00 80.99 403 PRO A C 1
ATOM 2989 O O . PRO A 1 174 ? 2.577 -25.638 1.418 1.00 77.94 403 PRO A O 1
ATOM 3000 N N . LEU A 1 175 ? 2.687 -27.861 1.076 1.00 79.99 404 LEU A N 1
ATOM 3001 C CA . LEU A 1 175 ? 4.150 -27.888 1.046 1.00 64.63 404 LEU A CA 1
ATOM 3002 C C . LEU A 1 175 ? 4.730 -27.659 -0.348 1.00 53.92 404 LEU A C 1
ATOM 3003 O O . LEU A 1 175 ? 5.939 -27.779 -0.550 1.00 45.10 404 LEU A O 1
ATOM 3019 N N . ALA A 1 176 ? 3.874 -27.326 -1.308 1.00 50.10 405 ALA A N 1
ATOM 3020 C CA . ALA A 1 176 ? 4.333 -27.050 -2.664 1.00 52.92 405 ALA A CA 1
ATOM 3021 C C . ALA A 1 176 ? 4.828 -25.613 -2.772 1.00 54.35 405 ALA A C 1
ATOM 3022 O O . ALA A 1 176 ? 4.196 -24.778 -3.419 1.00 50.42 405 ALA A O 1
ATOM 3029 N N . ILE A 1 177 ? 5.965 -25.335 -2.140 1.00 45.35 406 ILE A N 1
ATOM 3030 C CA . ILE A 1 177 ? 6.524 -23.986 -2.123 1.00 52.01 406 ILE A CA 1
ATOM 3031 C C . ILE A 1 177 ? 7.934 -23.954 -2.713 1.00 42.90 406 ILE A C 1
ATOM 3032 O O . ILE A 1 177 ? 8.658 -24.951 -2.690 1.00 38.45 406 ILE A O 1
ATOM 3048 N N . MET A 1 178 ? 8.309 -22.798 -3.248 1.00 41.96 407 MET A N 1
ATOM 3049 C CA . MET A 1 178 ? 9.568 -22.650 -3.967 1.00 38.73 407 MET A CA 1
ATOM 3050 C C . MET A 1 178 ? 10.697 -22.190 -3.049 1.00 51.22 407 MET A C 1
ATOM 3051 O O . MET A 1 178 ? 10.812 -21.006 -2.737 1.00 46.20 407 MET A O 1
ATOM 3065 N N . LYS A 1 179 ? 11.532 -23.134 -2.629 1.00 39.48 408 LYS A N 1
ATOM 3066 C CA . LYS A 1 179 ? 12.663 -22.829 -1.765 1.00 36.33 408 LYS A CA 1
ATOM 3067 C C . LYS A 1 179 ? 13.874 -22.391 -2.577 1.00 30.61 408 LYS A C 1
ATOM 3068 O O . LYS A 1 179 ? 14.366 -23.144 -3.416 1.00 35.72 408 LYS A O 1
ATOM 3087 N N . PRO A 1 180 ? 14.362 -21.166 -2.331 1.00 36.05 409 PRO A N 1
ATOM 3088 C CA . PRO A 1 180 ? 15.603 -20.754 -2.989 1.00 40.35 409 PRO A CA 1
ATOM 3089 C C . PRO A 1 180 ? 16.689 -21.778 -2.711 1.00 35.54 409 PRO A C 1
ATOM 3090 O O . PRO A 1 180 ? 16.772 -22.302 -1.596 1.00 32.68 409 PRO A O 1
ATOM 3101 N N . GLU A 1 181 ? 17.515 -22.065 -3.709 1.00 34.34 410 GLU A N 1
ATOM 3102 C CA . GLU A 1 181 ? 18.470 -23.156 -3.589 1.00 37.47 410 GLU A CA 1
ATOM 3103 C C . GLU A 1 181 ? 19.706 -22.764 -2.776 1.00 40.29 410 GLU A C 1
ATOM 3104 O O . GLU A 1 181 ? 20.841 -22.958 -3.205 1.00 32.23 410 GLU A O 1
ATOM 3116 N N . ILE A 1 182 ? 19.452 -22.199 -1.598 1.00 35.63 411 ILE A N 1
ATOM 3117 C CA . ILE A 1 182 ? 20.459 -22.036 -0.564 1.00 35.30 411 ILE A CA 1
ATOM 3118 C C . ILE A 1 182 ? 20.475 -23.329 0.222 1.00 36.91 411 ILE A C 1
ATOM 3119 O O . ILE A 1 182 ? 19.423 -23.916 0.461 1.00 39.30 411 ILE A O 1
ATOM 3135 N N . VAL A 1 183 ? 21.653 -23.780 0.633 1.00 32.64 412 VAL A N 1
ATOM 3136 C CA . VAL A 1 183 ? 21.735 -25.022 1.388 1.00 28.03 412 VAL A CA 1
ATOM 3137 C C . VAL A 1 183 ? 21.356 -24.800 2.853 1.00 31.89 412 VAL A C 1
ATOM 3138 O O . VAL A 1 183 ? 21.973 -23.998 3.549 1.00 30.65 412 VAL A O 1
ATOM 3151 N N . PHE A 1 184 ? 20.323 -25.505 3.304 1.00 33.18 413 PHE A N 1
ATOM 3152 C CA . PHE A 1 184 ? 19.910 -25.468 4.700 1.00 29.82 413 PHE A CA 1
ATOM 3153 C C . PHE A 1 184 ? 20.539 -26.625 5.459 1.00 36.32 413 PHE A C 1
ATOM 3154 O O . PHE A 1 184 ? 20.968 -27.610 4.860 1.00 31.14 413 PHE A O 1
ATOM 3171 N N . PHE A 1 185 ? 20.587 -26.511 6.782 1.00 27.76 414 PHE A N 1
ATOM 3172 C CA . PHE A 1 185 ? 21.011 -27.624 7.616 1.00 28.77 414 PHE A CA 1
ATOM 3173 C C . PHE A 1 185 ? 20.124 -28.821 7.304 1.00 35.05 414 PHE A C 1
ATOM 3174 O O . PHE A 1 185 ? 18.906 -28.685 7.195 1.00 30.07 414 PHE A O 1
ATOM 3191 N N . GLY A 1 186 ? 20.736 -29.990 7.151 1.00 30.86 415 GLY A N 1
ATOM 3192 C CA . GLY A 1 186 ? 19.998 -31.193 6.817 1.00 33.15 415 GLY A CA 1
ATOM 3193 C C . GLY A 1 186 ? 19.865 -31.424 5.321 1.00 29.60 415 GLY A C 1
ATOM 3194 O O . GLY A 1 186 ? 19.294 -32.428 4.899 1.00 42.37 415 GLY A O 1
ATOM 3198 N N . GLU A 1 187 ? 20.390 -30.499 4.517 1.00 35.08 416 GLU A N 1
ATOM 3199 C CA . GLU A 1 187 ? 20.362 -30.633 3.056 1.00 34.05 416 GLU A CA 1
ATOM 3200 C C . GLU A 1 187 ? 21.743 -30.932 2.476 1.00 36.89 416 GLU A C 1
ATOM 3201 O O . GLU A 1 187 ? 22.763 -30.579 3.065 1.00 34.60 416 GLU A O 1
ATOM 3213 N N . ASN A 1 188 ? 21.763 -31.574 1.310 1.00 38.08 417 ASN A N 1
ATOM 3214 C CA . ASN A 1 188 ? 23.003 -31.824 0.582 1.00 35.74 417 ASN A CA 1
ATOM 3215 C C . ASN A 1 188 ? 23.539 -30.552 -0.054 1.00 30.17 417 ASN A C 1
ATOM 3216 O O . ASN A 1 188 ? 22.767 -29.700 -0.488 1.00 26.08 417 ASN A O 1
ATOM 3227 N N . LEU A 1 189 ? 24.859 -30.423 -0.116 1.00 26.43 418 LEU A N 1
ATOM 3228 C CA . LEU A 1 189 ? 25.470 -29.345 -0.884 1.00 30.23 418 LEU A CA 1
ATOM 3229 C C . LEU A 1 189 ? 25.345 -29.696 -2.363 1.00 31.60 418 LEU A C 1
ATOM 3230 O O . LEU A 1 189 ? 25.080 -30.849 -2.702 1.00 30.76 418 LEU A O 1
ATOM 3246 N N . PRO A 1 190 ? 25.527 -28.704 -3.250 1.00 28.49 419 PRO A N 1
ATOM 3247 C CA . PRO A 1 190 ? 25.410 -28.963 -4.689 1.00 32.47 419 PRO A CA 1
ATOM 3248 C C . PRO A 1 190 ? 26.421 -30.001 -5.160 1.00 30.63 419 PRO A C 1
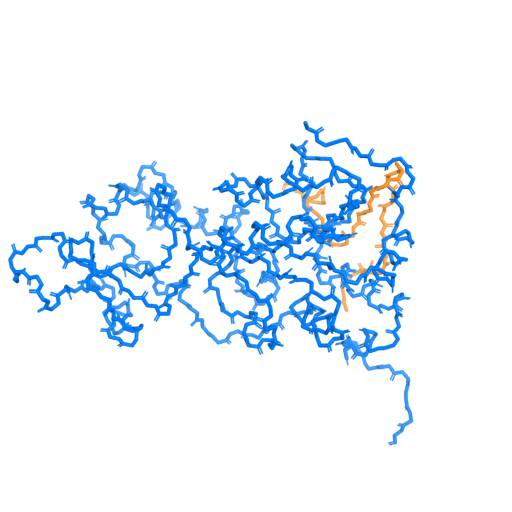ATOM 3249 O O . PRO A 1 190 ? 27.525 -30.089 -4.620 1.00 33.42 419 PRO A O 1
ATOM 3260 N N . GLU A 1 191 ? 26.034 -30.776 -6.164 1.00 36.05 420 GLU A N 1
ATOM 3261 C CA . GLU A 1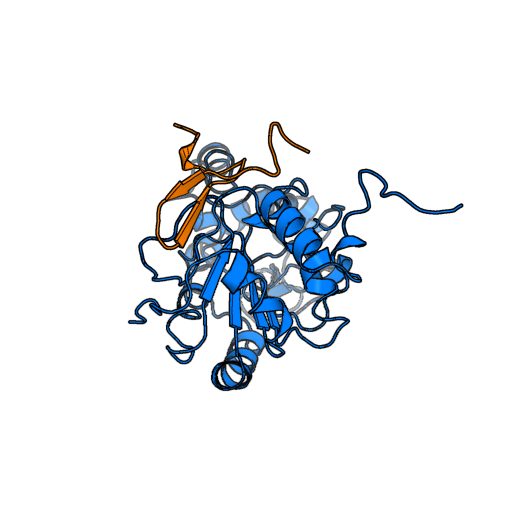 191 ? 26.887 -31.819 -6.714 1.00 34.65 420 GLU A CA 1
ATOM 3262 C C . GLU A 1 191 ? 28.235 -31.256 -7.171 1.00 27.65 420 GLU A C 1
ATOM 3263 O O . GLU A 1 191 ? 29.268 -31.913 -7.028 1.00 27.76 420 GLU A O 1
ATOM 3275 N N . GLN A 1 192 ? 28.219 -30.040 -7.712 1.00 23.36 421 GLN A N 1
ATOM 3276 C CA . GLN A 1 192 ? 29.446 -29.359 -8.130 1.00 29.66 421 GLN A CA 1
ATOM 3277 C C . GLN A 1 192 ? 30.515 -29.385 -7.044 1.00 24.48 421 GLN A C 1
ATOM 3278 O O . GLN A 1 192 ? 31.699 -29.582 -7.326 1.00 26.74 421 GLN A O 1
ATOM 3292 N N . PHE A 1 193 ? 30.095 -29.170 -5.804 1.00 28.81 422 PHE A N 1
ATOM 3293 C CA . PHE A 1 193 ? 31.021 -29.139 -4.680 1.00 21.79 422 PHE A CA 1
ATOM 3294 C C . PHE A 1 193 ? 31.756 -30.461 -4.543 1.00 23.70 422 PHE A C 1
ATOM 3295 O O . PHE A 1 193 ? 32.981 -30.497 -4.434 1.00 28.58 422 PHE A O 1
ATOM 3312 N N . HIS A 1 194 ? 31.003 -31.552 -4.556 1.00 24.33 423 HIS A N 1
ATOM 3313 C CA . HIS A 1 194 ? 31.593 -32.867 -4.362 1.00 29.61 423 HIS A CA 1
ATOM 3314 C C . HIS A 1 194 ? 32.496 -33.267 -5.526 1.00 30.16 423 HIS A C 1
ATOM 3315 O O . HIS A 1 194 ? 33.582 -33.800 -5.309 1.00 28.76 423 HIS A O 1
ATOM 3330 N N . ARG A 1 195 ? 32.070 -32.994 -6.756 1.00 24.47 424 ARG A N 1
ATOM 3331 C CA . ARG A 1 195 ? 32.903 -33.324 -7.907 1.00 26.50 424 ARG A CA 1
ATOM 3332 C C . ARG A 1 195 ? 34.183 -32.502 -7.865 1.00 19.88 424 ARG A C 1
ATOM 3333 O O . ARG A 1 195 ? 35.282 -33.035 -8.018 1.00 20.89 424 ARG A O 1
ATOM 3354 N N . ALA A 1 196 ? 34.036 -31.198 -7.650 1.00 24.19 425 ALA A N 1
ATOM 3355 C CA . ALA A 1 196 ? 35.190 -30.306 -7.606 1.00 26.02 425 ALA A CA 1
ATOM 3356 C C . ALA A 1 196 ? 36.198 -30.747 -6.548 1.00 28.66 425 ALA A C 1
ATOM 3357 O O . ALA A 1 196 ? 37.404 -30.759 -6.808 1.00 21.69 425 ALA A O 1
ATOM 3364 N N . MET A 1 197 ? 35.713 -31.118 -5.362 1.00 27.48 426 MET A N 1
ATOM 3365 C CA . MET A 1 197 ? 36.606 -31.539 -4.284 1.00 25.73 426 MET A CA 1
ATOM 3366 C C . MET A 1 197 ? 37.355 -32.809 -4.660 1.00 28.31 426 MET A C 1
ATOM 3367 O O . MET A 1 197 ? 38.539 -32.950 -4.362 1.00 26.16 426 MET A O 1
ATOM 3381 N N . LYS A 1 198 ? 36.673 -33.745 -5.307 1.00 24.84 427 LYS A N 1
ATOM 3382 C CA . LYS A 1 198 ? 37.341 -34.976 -5.711 1.00 29.68 427 LYS A CA 1
ATOM 3383 C C . LYS A 1 198 ? 38.480 -34.670 -6.689 1.00 29.59 427 LYS A C 1
ATOM 3384 O O . LYS A 1 198 ? 39.551 -35.270 -6.612 1.00 31.65 427 LYS A O 1
ATOM 3403 N N . TYR A 1 199 ? 38.255 -33.725 -7.597 1.00 25.18 428 TYR A N 1
ATOM 3404 C CA . TYR A 1 199 ? 39.294 -33.325 -8.545 1.00 25.57 428 TYR A CA 1
ATOM 3405 C C . TYR A 1 199 ? 40.435 -32.597 -7.851 1.00 26.64 428 TYR A C 1
ATOM 3406 O O . TYR A 1 199 ? 41.602 -32.813 -8.166 1.00 27.37 428 TYR A O 1
ATOM 3424 N N . ASP A 1 200 ? 40.092 -31.727 -6.907 1.00 27.99 429 ASP A N 1
ATOM 3425 C CA . ASP A 1 200 ? 41.053 -30.767 -6.373 1.00 32.94 429 ASP A CA 1
ATOM 3426 C C . ASP A 1 200 ? 41.978 -31.318 -5.298 1.00 27.24 429 ASP A C 1
ATOM 3427 O O . ASP A 1 200 ? 43.104 -30.845 -5.152 1.00 30.13 429 ASP A O 1
ATOM 3436 N N . LYS A 1 201 ? 41.521 -32.308 -4.543 1.00 32.37 430 LYS A N 1
ATOM 3437 C CA . LYS A 1 201 ? 42.234 -32.681 -3.326 1.00 40.17 430 LYS A CA 1
ATOM 3438 C C . LYS A 1 201 ? 43.652 -33.204 -3.587 1.00 39.47 430 LYS A C 1
ATOM 3439 O O . LYS A 1 201 ? 44.551 -32.988 -2.775 1.00 33.50 430 LYS A O 1
ATOM 3458 N N . ASP A 1 202 ? 43.862 -33.864 -4.721 1.00 35.79 431 ASP A N 1
ATOM 3459 C CA . ASP A 1 202 ? 45.186 -34.386 -5.056 1.00 44.37 431 ASP A CA 1
ATOM 3460 C C . ASP A 1 202 ? 46.010 -33.400 -5.891 1.00 29.82 431 ASP A C 1
ATOM 3461 O O . ASP A 1 202 ? 47.150 -33.680 -6.251 1.00 42.21 431 ASP A O 1
ATOM 3470 N N . GLU A 1 203 ? 45.431 -32.238 -6.172 1.00 29.88 432 GLU A N 1
ATOM 3471 C CA . GLU A 1 203 ? 46.103 -31.202 -6.949 1.00 34.64 432 GLU A CA 1
ATOM 3472 C C . GLU A 1 203 ? 46.549 -30.013 -6.094 1.00 32.45 432 GLU A C 1
ATOM 3473 O O . GLU A 1 203 ? 47.557 -29.373 -6.388 1.00 31.72 432 GLU A O 1
ATOM 3485 N N . VAL A 1 204 ? 45.797 -29.707 -5.044 1.00 28.86 433 VAL A N 1
ATOM 3486 C CA . VAL A 1 204 ? 46.083 -28.524 -4.236 1.00 27.85 433 VAL A CA 1
ATOM 3487 C C . VAL A 1 204 ? 47.511 -28.561 -3.673 1.00 23.28 433 VAL A C 1
ATOM 3488 O O . VAL A 1 204 ? 47.955 -29.586 -3.167 1.00 26.34 433 VAL A O 1
ATOM 3501 N N . ASP A 1 205 ? 48.232 -27.446 -3.794 1.00 19.27 434 ASP A N 1
ATOM 3502 C CA . ASP A 1 205 ? 49.565 -27.332 -3.197 1.00 29.85 434 ASP A CA 1
ATOM 3503 C C . ASP A 1 205 ? 49.623 -26.256 -2.102 1.00 26.24 434 ASP A C 1
ATOM 3504 O O . ASP A 1 205 ? 50.680 -26.013 -1.525 1.00 26.25 434 ASP A O 1
ATOM 3513 N N . LEU A 1 206 ? 48.489 -25.616 -1.823 1.00 20.53 435 LEU A N 1
ATOM 3514 C CA . LEU A 1 206 ? 48.404 -24.639 -0.739 1.00 22.26 435 LEU A CA 1
ATOM 3515 C C . LEU A 1 206 ? 46.947 -24.360 -0.379 1.00 22.01 435 LEU A C 1
ATOM 3516 O O . LEU A 1 206 ? 46.117 -24.140 -1.260 1.00 26.62 435 LEU A O 1
ATOM 3532 N N . LEU A 1 207 ? 46.637 -24.383 0.914 1.00 27.38 436 LEU A N 1
ATOM 3533 C CA . LEU A 1 207 ? 45.295 -24.050 1.380 1.00 20.33 436 LEU A CA 1
ATOM 3534 C C . LEU A 1 207 ? 45.317 -22.798 2.241 1.00 23.44 436 LEU A C 1
ATOM 3535 O O . LEU A 1 207 ? 46.136 -22.651 3.153 1.00 22.79 436 LEU A O 1
ATOM 3551 N N . ILE A 1 208 ? 44.407 -21.893 1.931 1.00 23.69 437 ILE A N 1
ATOM 3552 C CA . ILE A 1 208 ? 44.268 -20.662 2.672 1.00 17.56 437 ILE A CA 1
ATOM 3553 C C . ILE A 1 208 ? 42.819 -20.554 3.074 1.00 24.30 437 ILE A C 1
ATOM 3554 O O . ILE A 1 208 ? 41.933 -20.579 2.226 1.00 23.17 437 ILE A O 1
ATOM 3570 N N . VAL A 1 209 ? 42.584 -20.466 4.378 1.00 23.47 438 VAL A N 1
ATOM 3571 C CA . VAL A 1 209 ? 41.248 -20.274 4.906 1.00 20.75 438 VAL A CA 1
ATOM 3572 C C . VAL A 1 209 ? 41.111 -18.817 5.328 1.00 23.44 438 VAL A C 1
ATOM 3573 O O . VAL A 1 209 ? 41.966 -18.287 6.038 1.00 19.78 438 VAL A O 1
ATOM 3586 N N . ILE A 1 210 ? 40.048 -18.166 4.873 1.00 18.95 439 ILE A N 1
ATOM 3587 C CA . ILE A 1 210 ? 39.853 -16.755 5.156 1.00 18.70 439 ILE A CA 1
ATOM 3588 C C . ILE A 1 210 ? 38.440 -16.481 5.630 1.00 25.89 439 ILE A C 1
ATOM 3589 O O . ILE A 1 210 ? 37.480 -16.798 4.937 1.00 21.45 439 ILE A O 1
ATOM 3605 N N . GLY A 1 211 ? 38.318 -15.894 6.818 1.00 21.30 440 GLY A N 1
ATOM 3606 C CA . GLY A 1 211 ? 37.039 -15.390 7.286 1.00 23.14 440 GLY A CA 1
ATOM 3607 C C . GLY A 1 211 ? 35.967 -16.444 7.483 1.00 20.79 440 GLY A C 1
ATOM 3608 O O . GLY A 1 211 ? 34.801 -16.212 7.166 1.00 22.98 440 GLY A O 1
ATOM 3612 N N . SER A 1 212 ? 36.357 -17.601 8.007 1.00 22.05 441 SER A N 1
ATOM 3613 C CA . SER A 1 212 ? 35.395 -18.638 8.364 1.00 24.04 441 SER A CA 1
ATOM 3614 C C . SER A 1 212 ? 35.721 -19.252 9.727 1.00 29.70 441 SER A C 1
ATOM 3615 O O . SER A 1 212 ? 36.887 -19.393 10.094 1.00 21.53 441 SER A O 1
ATOM 3623 N N . SER A 1 213 ? 34.679 -19.615 10.470 1.00 21.64 442 SER A N 1
ATOM 3624 C CA . SER A 1 213 ? 34.845 -20.304 11.748 1.00 27.96 442 SER A CA 1
ATOM 3625 C C . SER A 1 213 ? 35.001 -21.807 11.548 1.00 28.87 442 SER A C 1
ATOM 3626 O O . SER A 1 213 ? 35.364 -22.529 12.478 1.00 26.17 442 SER A O 1
ATOM 3634 N N . LEU A 1 214 ? 34.737 -22.272 10.329 1.00 22.67 443 LEU A N 1
ATOM 3635 C CA . LEU A 1 214 ? 34.780 -23.697 10.020 1.00 24.77 443 LEU A CA 1
ATOM 3636 C C . LEU A 1 214 ? 34.050 -24.531 11.085 1.00 27.26 443 LEU A C 1
ATOM 3637 O O . LEU A 1 214 ? 34.572 -25.521 11.595 1.00 28.75 443 LEU A O 1
ATOM 3653 N N . LYS A 1 215 ? 32.831 -24.117 11.408 1.00 25.88 444 LYS A N 1
ATOM 3654 C CA . LYS A 1 215 ? 31.999 -24.841 12.363 1.00 36.30 444 LYS A CA 1
ATOM 3655 C C . LYS A 1 215 ? 30.949 -25.714 11.672 1.00 34.19 444 LYS A C 1
ATOM 3656 O O . LYS A 1 215 ? 30.220 -26.454 12.330 1.00 35.80 444 LYS A O 1
ATOM 3675 N N A VAL A 1 216 ? 30.895 -25.640 10.346 0.50 31.29 445 VAL A N 1
ATOM 3676 N N B VAL A 1 216 ? 30.865 -25.619 10.348 0.50 31.30 445 VAL A N 1
ATOM 3677 C CA A VAL A 1 216 ? 29.878 -26.349 9.579 0.50 30.63 445 VAL A CA 1
ATOM 3678 C CA B VAL A 1 216 ? 29.865 -26.372 9.599 0.50 30.62 445 VAL A CA 1
ATOM 3679 C C A VAL A 1 216 ? 30.508 -27.321 8.585 0.50 35.41 445 VAL A C 1
ATOM 3680 C C B VAL A 1 216 ? 30.512 -27.324 8.599 0.50 35.41 445 VAL A C 1
ATOM 3681 O O A VAL A 1 216 ? 31.357 -26.936 7.780 0.50 31.30 445 VAL A O 1
ATOM 3682 O O B VAL A 1 216 ? 31.380 -26.935 7.817 0.50 31.32 445 VAL A O 1
ATOM 3707 N N . ARG A 1 217 ? 30.083 -28.580 8.643 1.00 27.54 446 ARG A N 1
ATOM 3708 C CA . ARG A 1 217 ? 30.567 -29.593 7.716 1.00 33.54 446 ARG A CA 1
ATOM 3709 C C . ARG A 1 217 ? 29.584 -29.678 6.556 1.00 33.47 446 ARG A C 1
ATOM 3710 O O . ARG A 1 217 ? 28.428 -29.280 6.696 1.00 31.02 446 ARG A O 1
ATOM 3731 N N . PRO A 1 218 ? 30.030 -30.205 5.405 1.00 28.42 447 PRO A N 1
ATOM 3732 C CA . PRO A 1 218 ? 31.344 -30.806 5.145 1.00 30.70 447 PRO A CA 1
ATOM 3733 C C . PRO A 1 218 ? 32.464 -29.818 4.811 1.00 32.36 447 PRO A C 1
ATOM 3734 O O . PRO A 1 218 ? 33.613 -30.244 4.678 1.00 30.36 447 PRO A O 1
ATOM 3745 N N . VAL A 1 219 ? 32.159 -28.534 4.671 1.00 26.57 448 VAL A N 1
ATOM 3746 C CA . VAL A 1 219 ? 33.200 -27.570 4.320 1.00 26.80 448 VAL A CA 1
ATOM 3747 C C . VAL A 1 219 ? 34.323 -27.589 5.351 1.00 28.17 448 VAL A C 1
ATOM 3748 O O . VAL A 1 219 ? 35.498 -27.510 4.999 1.00 32.13 448 VAL A O 1
ATOM 3761 N N . ALA A 1 220 ? 33.953 -27.714 6.621 1.00 24.08 449 ALA A N 1
ATOM 3762 C CA . ALA A 1 220 ? 34.924 -27.752 7.704 1.00 25.16 449 ALA A CA 1
ATOM 3763 C C . ALA A 1 220 ? 35.854 -28.961 7.611 1.00 29.05 449 ALA A C 1
ATOM 3764 O O . ALA A 1 220 ? 36.907 -28.982 8.237 1.00 31.06 449 ALA A O 1
ATOM 3771 N N . LEU A 1 221 ? 35.466 -29.961 6.827 1.00 29.13 450 LEU A N 1
ATOM 3772 C CA . LEU A 1 221 ? 36.284 -31.159 6.657 1.00 35.11 450 LEU A CA 1
ATOM 3773 C C . LEU A 1 221 ? 37.379 -30.991 5.602 1.00 35.07 450 LEU A C 1
ATOM 3774 O O . LEU A 1 221 ? 38.271 -31.830 5.492 1.00 34.62 450 LEU A O 1
ATOM 3790 N N . ILE A 1 222 ? 37.319 -29.918 4.823 1.00 30.87 451 ILE A N 1
ATOM 3791 C CA . ILE A 1 222 ? 38.263 -29.755 3.722 1.00 32.19 451 ILE A CA 1
ATOM 3792 C C . ILE A 1 222 ? 39.718 -29.788 4.207 1.00 27.28 451 ILE A C 1
ATOM 3793 O O . ILE A 1 222 ? 40.549 -30.477 3.623 1.00 29.02 451 ILE A O 1
ATOM 3809 N N . PRO A 1 223 ? 40.029 -29.058 5.287 1.00 25.71 452 PRO A N 1
ATOM 3810 C CA . PRO A 1 223 ? 41.416 -29.053 5.772 1.00 31.04 452 PRO A CA 1
ATOM 3811 C C . PRO A 1 223 ? 41.942 -30.427 6.210 1.00 33.02 452 PRO A C 1
ATOM 3812 O O . PRO A 1 223 ? 43.151 -30.654 6.188 1.00 30.75 452 PRO A O 1
ATOM 3823 N N A SER A 1 224 ? 41.042 -31.328 6.592 0.50 34.13 453 SER A N 1
ATOM 3824 N N B SER A 1 224 ? 41.046 -31.329 6.599 0.50 34.12 453 SER A N 1
ATOM 3825 C CA A SER A 1 224 ? 41.436 -32.659 7.045 0.50 34.82 453 SER A CA 1
ATOM 3826 C CA B SER A 1 224 ? 41.453 -32.660 7.043 0.50 34.82 453 SER A CA 1
ATOM 3827 C C A SER A 1 224 ? 41.389 -33.684 5.912 0.50 36.96 453 SER A C 1
ATOM 3828 C C B SER A 1 224 ? 41.379 -33.690 5.915 0.50 36.96 453 SER A C 1
ATOM 3829 O O A SER A 1 224 ? 41.893 -34.798 6.054 0.50 37.47 453 SER A O 1
ATOM 3830 O O B SER A 1 224 ? 41.852 -34.817 6.066 0.50 37.45 453 SER A O 1
ATOM 3845 N N . SER A 1 225 ? 40.789 -33.304 4.788 1.00 31.83 454 SER A N 1
ATOM 3846 C CA . SER A 1 225 ? 40.580 -34.240 3.687 1.00 36.74 454 SER A CA 1
ATOM 3847 C C . SER A 1 225 ? 41.621 -34.119 2.572 1.00 39.94 454 SER A C 1
ATOM 3848 O O . SER A 1 225 ? 41.641 -34.935 1.653 1.00 41.63 454 SER A O 1
ATOM 3856 N N . ILE A 1 226 ? 42.486 -33.111 2.650 1.00 31.21 455 ILE A N 1
ATOM 3857 C CA . ILE A 1 226 ? 43.565 -32.969 1.678 1.00 30.49 455 ILE A CA 1
ATOM 3858 C C . ILE A 1 226 ? 44.851 -33.558 2.253 1.00 27.97 455 ILE A C 1
ATOM 3859 O O . ILE A 1 226 ? 44.948 -33.771 3.458 1.00 30.77 455 ILE A O 1
ATOM 3875 N N . PRO A 1 227 ? 45.839 -33.838 1.390 1.00 26.10 456 PRO A N 1
ATOM 3876 C CA . PRO A 1 227 ? 47.109 -34.406 1.864 1.00 31.72 456 PRO A CA 1
ATOM 3877 C C . PRO A 1 227 ? 47.758 -33.571 2.967 1.00 35.21 456 PRO A C 1
ATOM 3878 O O . PRO A 1 227 ? 47.859 -32.349 2.843 1.00 30.84 456 PRO A O 1
ATOM 3889 N N . HIS A 1 228 ? 48.211 -34.247 4.020 1.00 30.07 457 HIS A N 1
ATOM 3890 C CA . HIS A 1 228 ? 48.677 -33.594 5.242 1.00 30.23 457 HIS A CA 1
ATOM 3891 C C . HIS A 1 228 ? 49.865 -32.663 5.039 1.00 32.59 457 HIS A C 1
ATOM 3892 O O . HIS A 1 228 ? 50.039 -31.708 5.793 1.00 29.11 457 HIS A O 1
ATOM 3907 N N . GLU A 1 229 ? 50.688 -32.948 4.037 1.00 30.20 458 GLU A N 1
ATOM 3908 C CA . GLU A 1 229 ? 51.900 -32.167 3.807 1.00 28.91 458 GLU A CA 1
ATOM 3909 C C . GLU A 1 229 ? 51.619 -30.819 3.144 1.00 32.85 458 GLU A C 1
ATOM 3910 O O . GLU A 1 229 ? 52.477 -29.936 3.131 1.00 30.29 458 GLU A O 1
ATOM 3922 N N . VAL A 1 230 ? 50.424 -30.662 2.587 1.00 27.46 459 VAL A N 1
ATOM 3923 C CA . VAL A 1 230 ? 50.050 -29.408 1.943 1.00 27.65 459 VAL A CA 1
ATOM 3924 C C . VAL A 1 230 ? 49.988 -28.302 2.992 1.00 28.68 459 VAL A C 1
ATOM 3925 O O . VAL A 1 230 ? 49.297 -28.448 3.998 1.00 28.50 459 VAL A O 1
ATOM 3938 N N . PRO A 1 231 ? 50.715 -27.196 2.765 1.00 24.86 460 PRO A N 1
ATOM 3939 C CA . PRO A 1 231 ? 50.738 -26.107 3.749 1.00 28.99 460 PRO A CA 1
ATOM 3940 C C . PRO A 1 231 ? 49.369 -25.472 3.947 1.00 26.41 460 PRO A C 1
ATOM 3941 O O . PRO A 1 231 ? 48.599 -25.389 2.995 1.00 23.99 460 PRO A O 1
ATOM 3952 N N . GLN A 1 232 ? 49.071 -25.038 5.169 1.00 25.17 461 GLN A N 1
ATOM 3953 C CA . GLN A 1 232 ? 47.794 -24.398 5.457 1.00 19.57 461 GLN A CA 1
ATOM 3954 C C . GLN A 1 232 ? 47.979 -23.088 6.209 1.00 21.65 461 GLN A C 1
ATOM 3955 O O . GLN A 1 232 ? 48.657 -23.031 7.242 1.00 24.13 461 GLN A O 1
ATOM 3969 N N . ILE A 1 233 ? 47.361 -22.043 5.674 1.00 19.02 462 ILE A N 1
ATOM 3970 C CA . ILE A 1 233 ? 47.425 -20.706 6.241 1.00 20.55 462 ILE A CA 1
ATOM 3971 C C . ILE A 1 233 ? 46.031 -20.253 6.637 1.00 23.95 462 ILE A C 1
ATOM 3972 O O . ILE A 1 233 ? 45.079 -20.420 5.878 1.00 21.33 462 ILE A O 1
ATOM 3988 N N . LEU A 1 234 ? 45.925 -19.694 7.838 1.00 19.21 463 LEU A N 1
ATOM 3989 C CA . LEU A 1 234 ? 44.687 -19.115 8.327 1.00 23.58 463 LEU A CA 1
ATOM 3990 C C . LEU A 1 234 ? 44.781 -17.593 8.335 1.00 25.71 463 LEU A C 1
ATOM 3991 O O . LEU A 1 234 ? 45.773 -17.019 8.788 1.00 19.63 463 LEU A O 1
ATOM 4007 N N . ILE A 1 235 ? 43.740 -16.952 7.819 1.00 19.74 464 ILE A N 1
ATOM 4008 C CA . ILE A 1 235 ? 43.601 -15.505 7.867 1.00 18.72 464 ILE A CA 1
ATOM 4009 C C . ILE A 1 235 ? 42.212 -15.240 8.410 1.00 19.67 464 ILE A C 1
ATOM 4010 O O . ILE A 1 235 ? 41.218 -15.412 7.706 1.00 21.41 464 ILE A O 1
ATOM 4026 N N . ASN A 1 236 ? 42.140 -14.838 9.673 1.00 20.61 465 ASN A N 1
ATOM 4027 C CA . ASN A 1 236 ? 40.866 -14.792 10.367 1.00 18.81 465 ASN A CA 1
ATOM 4028 C C . ASN A 1 236 ? 40.962 -13.988 11.663 1.00 21.38 465 ASN A C 1
ATOM 4029 O O . ASN A 1 236 ? 42.029 -13.895 12.255 1.00 21.82 465 ASN A O 1
ATOM 4040 N N . ARG A 1 237 ? 39.849 -13.411 12.105 1.00 19.68 466 ARG A N 1
ATOM 4041 C CA . ARG A 1 237 ? 39.849 -12.602 13.320 1.00 25.89 466 ARG A CA 1
ATOM 4042 C C . ARG A 1 237 ? 40.093 -13.465 14.556 1.00 23.00 466 ARG A C 1
ATOM 4043 O O . ARG A 1 237 ? 40.645 -12.997 15.546 1.00 22.75 466 ARG A O 1
ATOM 4064 N N A GLU A 1 238 ? 39.688 -14.727 14.488 0.50 22.38 467 GLU A N 1
ATOM 4065 N N B GLU A 1 238 ? 39.681 -14.726 14.474 0.50 22.39 467 GLU A N 1
ATOM 4066 C CA A GLU A 1 238 ? 39.826 -15.629 15.623 0.50 23.27 467 GLU A CA 1
ATOM 4067 C CA B GLU A 1 238 ? 39.795 -15.654 15.589 0.50 23.23 467 GLU A CA 1
ATOM 4068 C C A GLU A 1 238 ? 40.528 -16.919 15.219 0.50 26.27 467 GLU A C 1
ATOM 4069 C C B GLU A 1 238 ? 40.583 -16.898 15.187 0.50 26.22 467 GLU A C 1
ATOM 4070 O O A GLU A 1 238 ? 40.394 -17.383 14.085 0.50 25.18 467 GLU A O 1
ATOM 4071 O O B GLU A 1 238 ? 40.560 -17.309 14.026 0.50 24.88 467 GLU A O 1
ATOM 4094 N N . PRO A 1 239 ? 41.291 -17.504 16.150 1.00 24.63 468 PRO A N 1
ATOM 4095 C CA . PRO A 1 239 ? 41.951 -18.780 15.869 1.00 28.59 468 PRO A CA 1
ATOM 4096 C C . PRO A 1 239 ? 40.897 -19.870 15.727 1.00 23.79 468 PRO A C 1
ATOM 4097 O O . PRO A 1 239 ? 39.759 -19.661 16.145 1.00 27.14 468 PRO A O 1
ATOM 4108 N N . LEU A 1 240 ? 41.261 -20.992 15.115 1.00 25.98 469 LEU A N 1
ATOM 4109 C CA . LEU A 1 240 ? 40.366 -22.136 15.009 1.00 22.97 469 LEU A CA 1
ATOM 4110 C C . LEU A 1 240 ? 41.015 -23.305 15.738 1.00 31.26 469 LEU A C 1
ATOM 4111 O O . LEU A 1 240 ? 41.758 -24.074 15.136 1.00 29.00 469 LEU A O 1
ATOM 4127 N N . PRO A 1 241 ? 40.740 -23.434 17.045 1.00 32.40 470 PRO A N 1
ATOM 4128 C CA . PRO A 1 241 ? 41.410 -24.398 17.929 1.00 45.28 470 PRO A CA 1
ATOM 4129 C C . PRO A 1 241 ? 41.247 -25.859 17.516 1.00 31.05 470 PRO A C 1
ATOM 4130 O O . PRO A 1 241 ? 42.072 -26.689 17.897 1.00 45.19 470 PRO A O 1
ATOM 4141 N N . HIS A 1 242 ? 40.200 -26.167 16.757 1.00 31.71 471 HIS A N 1
ATOM 4142 C CA . HIS A 1 242 ? 39.941 -27.546 16.353 1.00 34.65 471 HIS A CA 1
ATOM 4143 C C . HIS A 1 242 ? 40.746 -27.959 15.123 1.00 36.56 471 HIS A C 1
ATOM 4144 O O . HIS A 1 242 ? 40.603 -29.078 14.634 1.00 39.43 471 HIS A O 1
ATOM 4159 N N . LEU A 1 243 ? 41.608 -27.069 14.640 1.00 27.66 472 LEU A N 1
ATOM 4160 C CA . LEU A 1 243 ? 42.443 -27.380 13.485 1.00 34.13 472 LEU A CA 1
ATOM 4161 C C . LEU A 1 243 ? 43.877 -26.934 13.712 1.00 33.68 472 LEU A C 1
ATOM 4162 O O . LEU A 1 243 ? 44.142 -26.069 14.546 1.00 34.96 472 LEU A O 1
ATOM 4178 N N . HIS A 1 244 ? 44.800 -27.519 12.955 1.00 31.08 473 HIS A N 1
ATOM 4179 C CA . HIS A 1 244 ? 46.216 -27.195 13.089 1.00 30.59 473 HIS A CA 1
ATOM 4180 C C . HIS A 1 244 ? 46.779 -26.539 11.829 1.00 39.08 473 HIS A C 1
ATOM 4181 O O . HIS A 1 244 ? 47.279 -27.217 10.934 1.00 29.37 473 HIS A O 1
ATOM 4196 N N . PHE A 1 245 ? 46.699 -25.216 11.772 1.00 29.19 474 PHE A N 1
ATOM 4197 C CA . PHE A 1 245 ? 47.261 -24.461 10.661 1.00 27.28 474 PHE A CA 1
ATOM 4198 C C . PHE A 1 245 ? 48.753 -24.236 10.864 1.00 31.94 474 PHE A C 1
ATOM 4199 O O . PHE A 1 245 ? 49.242 -24.216 11.995 1.00 28.29 474 PHE A O 1
ATOM 4216 N N . ASP A 1 246 ? 49.477 -24.064 9.764 1.00 25.10 475 ASP A N 1
ATOM 4217 C CA . ASP A 1 246 ? 50.915 -23.853 9.835 1.00 23.99 475 ASP A CA 1
ATOM 4218 C C . ASP A 1 246 ? 51.259 -22.417 10.197 1.00 28.54 475 ASP A C 1
ATOM 4219 O O . ASP A 1 246 ? 52.143 -22.175 11.018 1.00 27.11 475 ASP A O 1
ATOM 4228 N N . VAL A 1 247 ? 50.565 -21.473 9.572 1.00 24.64 476 VAL A N 1
ATOM 4229 C CA . VAL A 1 247 ? 50.733 -20.065 9.895 1.00 24.39 476 VAL A CA 1
ATOM 4230 C C . VAL A 1 247 ? 49.378 -19.478 10.267 1.00 23.84 476 VAL A C 1
ATOM 4231 O O . VAL A 1 247 ? 48.372 -19.755 9.617 1.00 24.76 476 VAL A O 1
ATOM 4244 N N . GLU A 1 248 ? 49.358 -18.690 11.335 1.00 26.62 477 GLU A N 1
ATOM 4245 C CA . GLU A 1 248 ? 48.127 -18.080 11.815 1.00 24.60 477 GLU A CA 1
ATOM 4246 C C . GLU A 1 248 ? 48.234 -16.563 11.759 1.00 22.70 477 GLU A C 1
ATOM 4247 O O . GLU A 1 248 ? 48.975 -15.950 12.522 1.00 24.99 477 GLU A O 1
ATOM 4259 N N A LEU A 1 249 ? 47.501 -15.973 10.823 0.50 22.98 478 LEU A N 1
ATOM 4260 N N B LEU A 1 249 ? 47.490 -15.967 10.838 0.50 22.96 478 LEU A N 1
ATOM 4261 C CA A LEU A 1 249 ? 47.418 -14.527 10.681 0.50 21.39 478 LEU A CA 1
ATOM 4262 C CA B LEU A 1 249 ? 47.442 -14.522 10.702 0.50 21.38 478 LEU A CA 1
ATOM 4263 C C A LEU A 1 249 ? 46.062 -14.086 11.197 0.50 21.62 478 LEU A C 1
ATOM 4264 C C B LEU A 1 249 ? 46.078 -14.060 11.182 0.50 21.64 478 LEU A C 1
ATOM 4265 O O A LEU A 1 249 ? 45.038 -14.351 10.570 0.50 23.02 478 LEU A O 1
ATOM 4266 O O B LEU A 1 249 ? 45.067 -14.286 10.518 0.50 23.05 478 LEU A O 1
ATOM 4297 N N . LEU A 1 250 ? 46.053 -13.423 12.347 1.00 23.50 479 LEU A N 1
ATOM 4298 C CA . LEU A 1 250 ? 44.801 -13.106 13.015 1.00 24.07 479 LEU A CA 1
ATOM 4299 C C . LEU A 1 250 ? 44.500 -11.617 13.029 1.00 28.34 479 LEU A C 1
ATOM 4300 O O . LEU A 1 250 ? 45.309 -10.814 13.490 1.00 26.59 479 LEU A O 1
ATOM 4316 N N . GLY A 1 251 ? 43.316 -11.266 12.537 1.00 26.12 480 GLY A N 1
ATOM 4317 C CA . GLY A 1 251 ? 42.903 -9.880 12.421 1.00 24.53 480 GLY A CA 1
ATOM 4318 C C . GLY A 1 251 ? 41.991 -9.700 11.223 1.00 29.45 480 GLY A C 1
ATOM 4319 O O . GLY A 1 251 ? 41.540 -10.680 10.634 1.00 25.31 480 GLY A O 1
ATOM 4323 N N . ASP A 1 252 ? 41.705 -8.453 10.864 1.00 27.90 481 ASP A N 1
ATOM 4324 C CA . ASP A 1 252 ? 40.901 -8.177 9.676 1.00 23.64 481 ASP A CA 1
ATOM 4325 C C . ASP A 1 252 ? 41.613 -8.694 8.442 1.00 24.14 481 ASP A C 1
ATOM 4326 O O . ASP A 1 252 ? 42.798 -8.432 8.243 1.00 28.74 481 ASP A O 1
ATOM 4335 N N . CYS A 1 253 ? 40.888 -9.418 7.600 1.00 26.22 482 CYS A N 1
ATOM 4336 C CA . CYS A 1 253 ? 41.515 -10.045 6.446 1.00 33.47 482 CYS A CA 1
ATOM 4337 C C . CYS A 1 253 ? 41.985 -9.000 5.439 1.00 21.33 482 CYS A C 1
ATOM 4338 O O . CYS A 1 253 ? 43.010 -9.190 4.786 1.00 25.72 482 CYS A O 1
ATOM 4346 N N . ASP A 1 254 ? 41.270 -7.885 5.327 1.00 23.34 483 ASP A N 1
ATOM 4347 C CA . ASP A 1 254 ? 41.685 -6.843 4.387 1.00 27.81 483 ASP A CA 1
ATOM 4348 C C . ASP A 1 254 ? 42.993 -6.201 4.837 1.00 28.33 483 ASP A C 1
ATOM 4349 O O . ASP A 1 254 ? 43.845 -5.873 4.013 1.00 29.97 483 ASP A O 1
ATOM 4358 N N . VAL A 1 255 ? 43.150 -6.026 6.147 1.00 28.90 484 VAL A N 1
ATOM 4359 C CA . VAL A 1 255 ? 44.392 -5.499 6.700 1.00 24.15 484 VAL A CA 1
ATOM 4360 C C . VAL A 1 255 ? 45.540 -6.467 6.444 1.00 22.87 484 VAL A C 1
ATOM 4361 O O . VAL A 1 255 ? 46.630 -6.063 6.048 1.00 25.49 484 VAL A O 1
ATOM 4374 N N . ILE A 1 256 ? 45.282 -7.751 6.667 1.00 24.69 485 ILE A N 1
ATOM 4375 C CA . ILE A 1 256 ? 46.299 -8.779 6.487 1.00 23.10 485 ILE A CA 1
ATOM 4376 C C . ILE A 1 256 ? 46.627 -9.000 5.013 1.00 26.67 485 ILE A C 1
ATOM 4377 O O . ILE A 1 256 ? 47.789 -9.133 4.644 1.00 27.66 485 ILE A O 1
ATOM 4393 N N . ILE A 1 257 ? 45.601 -9.034 4.172 1.00 26.78 486 ILE A N 1
ATOM 4394 C CA . ILE A 1 257 ? 45.805 -9.200 2.738 1.00 36.25 486 ILE A CA 1
ATOM 4395 C C . ILE A 1 257 ? 46.575 -8.014 2.169 1.00 32.19 486 ILE A C 1
ATOM 4396 O O . ILE A 1 257 ? 47.461 -8.177 1.322 1.00 27.07 486 ILE A O 1
ATOM 4412 N N . ASN A 1 258 ? 46.234 -6.819 2.637 1.00 32.06 487 ASN A N 1
ATOM 4413 C CA . ASN A 1 258 ? 46.938 -5.612 2.222 1.00 28.80 487 ASN A CA 1
ATOM 4414 C C . ASN A 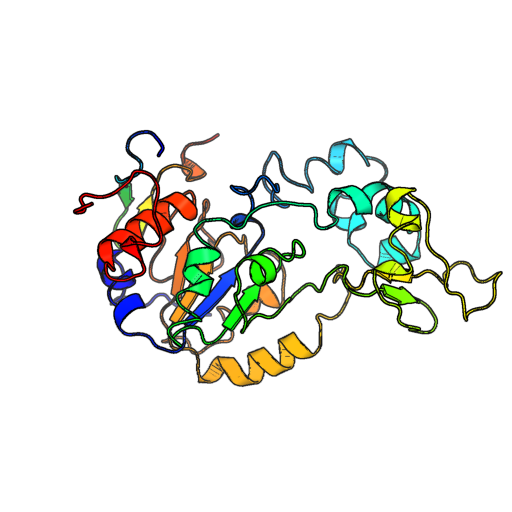1 258 ? 48.433 -5.766 2.471 1.00 32.42 487 ASN A C 1
ATOM 4415 O O . ASN A 1 258 ? 49.249 -5.493 1.593 1.00 37.40 487 ASN A O 1
ATOM 4426 N N . GLU A 1 259 ? 48.787 -6.228 3.665 1.00 31.51 488 GLU A N 1
ATOM 4427 C CA . GLU A 1 259 ? 50.187 -6.415 4.014 1.00 27.01 488 GLU A CA 1
ATOM 4428 C C . GLU A 1 259 ? 50.845 -7.455 3.117 1.00 35.63 488 GLU A C 1
ATOM 4429 O O . GLU A 1 259 ? 51.947 -7.242 2.613 1.00 35.86 488 GLU A O 1
ATOM 4441 N N . LEU A 1 260 ? 50.174 -8.583 2.921 1.00 31.22 489 LEU A N 1
ATOM 4442 C CA . LEU A 1 260 ? 50.685 -9.616 2.028 1.00 26.51 489 LEU A CA 1
ATOM 4443 C C . LEU A 1 260 ? 50.889 -9.073 0.606 1.00 34.40 489 LEU A C 1
ATOM 4444 O O . LEU A 1 260 ? 51.910 -9.339 -0.028 1.00 27.61 489 LEU A O 1
ATOM 4460 N N . CYS A 1 261 ? 49.926 -8.305 0.109 1.00 32.52 490 CYS A N 1
ATOM 4461 C CA . CYS A 1 261 ? 50.020 -7.757 -1.244 1.00 32.34 490 CYS A CA 1
ATOM 4462 C C . CYS A 1 261 ? 51.265 -6.900 -1.427 1.00 33.27 490 CYS A C 1
ATOM 4463 O O . CYS A 1 261 ? 51.894 -6.921 -2.483 1.00 34.82 490 CYS A O 1
ATOM 4471 N N . HIS A 1 262 ? 51.623 -6.144 -0.398 1.00 42.38 491 HIS A N 1
ATOM 4472 C CA . HIS A 1 262 ? 52.777 -5.265 -0.493 1.00 41.93 491 HIS A CA 1
ATOM 4473 C C . HIS A 1 262 ? 54.075 -6.055 -0.524 1.00 32.41 491 HIS A C 1
ATOM 4474 O O . HIS A 1 262 ? 55.009 -5.693 -1.234 1.00 41.63 491 HIS A O 1
ATOM 4489 N N . ARG A 1 263 ? 54.130 -7.147 0.225 1.00 32.15 492 ARG A N 1
ATOM 4490 C CA . ARG A 1 263 ? 55.333 -7.966 0.243 1.00 26.99 492 ARG A CA 1
ATOM 4491 C C . ARG A 1 263 ? 55.493 -8.716 -1.070 1.00 34.17 492 ARG A C 1
ATOM 4492 O O . ARG A 1 263 ? 56.607 -9.008 -1.496 1.00 38.93 492 ARG A O 1
ATOM 4513 N N . LEU A 1 264 ? 54.369 -9.025 -1.705 1.00 32.99 493 LEU A N 1
ATOM 4514 C CA . LEU A 1 264 ? 54.369 -9.742 -2.973 1.00 35.98 493 LEU A CA 1
ATOM 4515 C C . LEU A 1 264 ? 54.817 -8.838 -4.119 1.00 34.15 493 LEU A C 1
ATOM 4516 O O . LEU A 1 264 ? 55.542 -9.273 -5.008 1.00 38.14 493 LEU A O 1
ATOM 4532 N N . GLY A 1 265 ? 54.384 -7.582 -4.089 1.00 33.32 494 GLY A N 1
ATOM 4533 C CA . GLY A 1 265 ? 54.744 -6.631 -5.122 1.00 38.60 494 GLY A CA 1
ATOM 4534 C C . GLY A 1 265 ? 53.969 -6.881 -6.401 1.00 51.77 494 GLY A C 1
ATOM 4535 O O . GLY A 1 265 ? 52.815 -7.315 -6.365 1.00 43.82 494 GLY A O 1
ATOM 4539 N N . GLY A 1 266 ? 54.605 -6.604 -7.536 1.00 49.03 495 GLY A N 1
ATOM 4540 C CA . GLY A 1 266 ? 53.978 -6.794 -8.833 1.00 34.29 495 GLY A CA 1
ATOM 4541 C C . GLY A 1 266 ? 52.566 -6.247 -8.872 1.00 35.27 495 GLY A C 1
ATOM 4542 O O . GLY A 1 266 ? 52.299 -5.151 -8.377 1.00 44.62 495 GLY A O 1
ATOM 4546 N N . GLU A 1 267 ? 51.656 -7.023 -9.452 1.00 37.31 496 GLU A N 1
ATOM 4547 C CA . GLU A 1 267 ? 50.264 -6.606 -9.604 1.00 38.50 496 GLU A CA 1
ATOM 4548 C C . GLU A 1 267 ? 49.503 -6.640 -8.280 1.00 32.98 496 GLU A C 1
ATOM 4549 O O . GLU A 1 267 ? 48.485 -5.965 -8.118 1.00 35.74 496 GLU A O 1
ATOM 4561 N N . TYR A 1 268 ? 49.983 -7.433 -7.332 1.00 35.68 497 TYR A N 1
ATOM 4562 C CA . TYR A 1 268 ? 49.291 -7.550 -6.055 1.00 37.18 497 TYR A CA 1
ATOM 4563 C C . TYR A 1 268 ? 49.366 -6.230 -5.298 1.00 32.10 497 TYR A C 1
ATOM 4564 O O . TYR A 1 268 ? 48.374 -5.771 -4.734 1.00 33.96 497 TYR A O 1
ATOM 4582 N N . ALA A 1 269 ? 50.537 -5.602 -5.316 1.00 34.12 498 ALA A N 1
ATOM 4583 C CA . ALA A 1 269 ? 50.706 -4.295 -4.686 1.00 43.11 498 ALA A CA 1
ATOM 4584 C C . ALA A 1 269 ? 49.788 -3.262 -5.330 1.00 42.13 498 ALA A C 1
ATOM 4585 O O . ALA A 1 269 ? 49.228 -2.405 -4.648 1.00 42.36 498 ALA A O 1
ATOM 4592 N N . LYS A 1 270 ? 49.622 -3.356 -6.645 1.00 42.72 499 LYS A N 1
ATOM 4593 C CA . LYS A 1 270 ? 48.827 -2.380 -7.383 1.00 47.91 499 LYS A CA 1
ATOM 4594 C C . LYS A 1 270 ? 47.348 -2.512 -7.055 1.00 48.52 499 LYS A C 1
ATOM 4595 O O . LYS A 1 270 ? 46.567 -1.590 -7.286 1.00 45.66 499 LYS A O 1
ATOM 4614 N N A LEU A 1 271 ? 46.974 -3.667 -6.516 0.50 44.23 500 LEU A N 1
ATOM 4615 N N B LEU A 1 271 ? 46.954 -3.663 -6.524 0.50 44.21 500 LEU A N 1
ATOM 4616 C CA A LEU A 1 271 ? 45.598 -3.932 -6.121 0.50 41.63 500 LEU A CA 1
ATOM 4617 C CA B LEU A 1 271 ? 45.560 -3.873 -6.160 0.50 41.63 500 LEU A CA 1
ATOM 4618 C C A LEU A 1 271 ? 45.152 -2.937 -5.056 0.50 43.51 500 LEU A C 1
ATOM 4619 C C B LEU A 1 271 ? 45.142 -2.906 -5.060 0.50 43.53 500 LEU A C 1
ATOM 4620 O O A LEU A 1 271 ? 43.979 -2.569 -4.988 0.50 46.17 500 LEU A O 1
ATOM 4621 O O B LEU A 1 271 ? 43.976 -2.522 -4.970 0.50 46.20 500 LEU A O 1
ATOM 4652 N N . CYS A 1 272 ? 46.096 -2.512 -4.224 1.00 48.44 501 CYS A N 1
ATOM 4653 C CA . CYS A 1 272 ? 45.819 -1.544 -3.172 1.00 56.58 501 CYS A CA 1
ATOM 4654 C C . CYS A 1 272 ? 46.019 -0.134 -3.723 1.00 49.65 501 CYS A C 1
ATOM 4655 O O . CYS A 1 272 ? 47.122 0.409 -3.680 1.00 58.62 501 CYS A O 1
ATOM 4663 N N . CYS A 1 273 ? 44.946 0.453 -4.244 1.00 52.53 502 CYS A N 1
ATOM 4664 C CA . CYS A 1 273 ? 45.029 1.747 -4.919 1.00 81.69 502 CYS A CA 1
ATOM 4665 C C . CYS A 1 273 ? 44.759 2.928 -3.980 1.00 63.89 502 CYS A C 1
ATOM 4666 O O . CYS A 1 273 ? 44.795 4.084 -4.404 1.00 61.10 502 CYS A O 1
ATOM 4674 N N . ASN A 1 274 ? 44.492 2.635 -2.710 1.00 62.90 503 ASN A N 1
ATOM 4675 C CA . ASN A 1 274 ? 44.274 3.677 -1.709 1.00 65.61 503 ASN A CA 1
ATOM 4676 C C . ASN A 1 274 ? 45.055 3.386 -0.430 1.00 65.48 503 ASN A C 1
ATOM 4677 O O . ASN A 1 274 ? 44.815 2.372 0.228 1.00 57.53 503 ASN A O 1
ATOM 4688 N N . PRO A 1 275 ? 45.988 4.279 -0.064 1.00 67.76 504 PRO A N 1
ATOM 4689 C CA . PRO A 1 275 ? 46.296 5.539 -0.752 1.00 56.99 504 PRO A CA 1
ATOM 4690 C C . PRO A 1 275 ? 47.106 5.340 -2.032 1.00 51.03 504 PRO A C 1
ATOM 4691 O O . PRO A 1 275 ? 47.566 4.232 -2.307 1.00 57.26 504 PRO A O 1
ATOM 4702 N N . VAL A 1 276 ? 47.286 6.413 -2.796 1.00 49.13 505 VAL A N 1
ATOM 4703 C CA . VAL A 1 276 ? 47.998 6.334 -4.069 1.00 48.71 505 VAL A CA 1
ATOM 4704 C C . VAL A 1 276 ? 49.505 6.213 -3.846 1.00 37.03 505 VAL A C 1
ATOM 4705 O O . VAL A 1 276 ? 50.082 6.906 -3.005 1.00 40.49 505 VAL A O 1
ATOM 4718 N N . LYS A 1 277 ? 50.129 5.311 -4.597 1.00 40.51 506 LYS A N 1
ATOM 4719 C CA . LYS A 1 277 ? 51.567 5.077 -4.507 1.00 47.75 506 LYS A CA 1
ATOM 4720 C C . LYS A 1 277 ? 52.343 6.075 -5.350 1.00 34.67 506 LYS A C 1
ATOM 4721 O O . LYS A 1 277 ? 51.772 6.775 -6.185 1.00 36.17 506 LYS A O 1
ATOM 4740 N N . LEU A 1 278 ? 53.652 6.126 -5.132 1.00 34.52 507 LEU A N 1
ATOM 4741 C CA . LEU A 1 278 ? 54.505 7.020 -5.894 1.00 37.91 507 LEU A CA 1
ATOM 4742 C C . LEU A 1 278 ? 54.545 6.573 -7.348 1.00 34.36 507 LEU A C 1
ATOM 4743 O O . LEU A 1 278 ? 54.940 5.449 -7.651 1.00 33.22 507 LEU A O 1
ATOM 4759 N N . SER A 1 279 ? 54.137 7.457 -8.249 1.00 34.04 508 SER A N 1
ATOM 4760 C CA . SER A 1 279 ? 54.175 7.147 -9.672 1.00 38.70 508 SER A CA 1
ATOM 4761 C C . SER A 1 279 ? 54.229 8.416 -10.504 1.00 46.66 508 SER A C 1
ATOM 4762 O O . SER A 1 279 ? 53.822 9.490 -10.056 1.00 37.77 508 SER A O 1
ATOM 4770 N N . GLU A 1 280 ? 54.733 8.280 -11.723 1.00 36.32 509 GLU A N 1
ATOM 4771 C CA . GLU A 1 280 ? 54.827 9.403 -12.639 1.00 49.98 509 GLU A CA 1
ATOM 4772 C C . GLU A 1 280 ? 53.500 9.587 -13.359 1.00 40.08 509 GLU A C 1
ATOM 4773 O O . GLU A 1 280 ? 52.857 8.616 -13.751 1.00 48.53 509 GLU A O 1
ATOM 4785 N N . ILE A 1 281 ? 53.083 10.840 -13.505 1.00 45.69 510 ILE A N 1
ATOM 4786 C CA . ILE A 1 281 ? 51.866 11.162 -14.238 1.00 66.81 510 ILE A CA 1
ATOM 4787 C C . ILE A 1 281 ? 52.040 10.853 -15.723 1.00 66.57 510 ILE A C 1
ATOM 4788 O O . ILE A 1 281 ? 51.163 10.257 -16.351 1.00 73.67 510 ILE A O 1
ATOM 4804 N N . GLY B 2 1 ? 44.263 3.521 6.368 1.00 45.29 -6 GLY B N 1
ATOM 4805 C CA . GLY B 2 1 ? 43.978 2.320 7.129 1.00 41.65 -6 GLY B CA 1
ATOM 4806 C C . GLY B 2 1 ? 43.877 2.606 8.617 1.00 46.96 -6 GLY B C 1
ATOM 4807 O O . GLY B 2 1 ? 43.911 3.764 9.035 1.00 36.71 -6 GLY B O 1
ATOM 4810 N N . PRO B 2 2 ? 43.753 1.548 9.429 1.00 34.58 -5 PRO B N 1
ATOM 4811 C CA . PRO B 2 2 ? 43.596 1.695 10.881 1.00 35.33 -5 PRO B CA 1
ATOM 4812 C C . PRO B 2 2 ? 44.891 2.087 11.591 1.00 32.58 -5 PRO B C 1
ATOM 4813 O O . PRO B 2 2 ? 45.975 2.022 11.007 1.00 29.77 -5 PRO B O 1
ATOM 4824 N N . HIS B 2 3 ? 44.765 2.483 12.853 1.00 33.96 -4 HIS B N 1
ATOM 4825 C CA . HIS B 2 3 ? 45.915 2.816 13.680 1.00 26.96 -4 HIS B CA 1
ATOM 4826 C C . HIS B 2 3 ? 46.934 1.680 13.641 1.00 21.61 -4 HIS B C 1
ATOM 4827 O O . HIS B 2 3 ? 46.608 0.541 13.971 1.00 28.62 -4 HIS B O 1
ATOM 4842 N N . MET B 2 4 ? 48.158 1.990 13.220 1.00 29.35 -3 MET B N 1
ATOM 4843 C CA . MET B 2 4 ? 49.237 1.000 13.149 1.00 24.79 -3 MET B CA 1
ATOM 4844 C C . MET B 2 4 ? 48.818 -0.271 12.400 1.00 29.75 -3 MET B C 1
ATOM 4845 O O . MET B 2 4 ? 49.175 -1.384 12.797 1.00 29.03 -3 MET B O 1
ATOM 4859 N N . GLY B 2 5 ? 48.073 -0.096 11.312 1.00 30.55 -2 GLY B N 1
ATOM 4860 C CA . GLY B 2 5 ? 47.548 -1.210 10.538 1.00 33.19 -2 GLY B CA 1
ATOM 4861 C C . GLY B 2 5 ? 48.595 -2.133 9.938 1.00 29.70 -2 GLY B C 1
ATOM 4862 O O . GLY B 2 5 ? 48.296 -3.275 9.604 1.00 37.37 -2 GLY B O 1
ATOM 4866 N N . SER B 2 6 ? 49.822 -1.644 9.804 1.00 28.38 -1 SER B N 1
ATOM 4867 C CA . SER B 2 6 ? 50.898 -2.425 9.201 1.00 37.51 -1 SER B CA 1
ATOM 4868 C C . SER B 2 6 ? 51.705 -3.217 10.227 1.00 40.87 -1 SER B C 1
ATOM 4869 O O . SER B 2 6 ? 52.508 -4.079 9.863 1.00 41.64 -1 SER B O 1
ATOM 4877 N N A GLN B 2 7 ? 51.505 -2.919 11.507 0.50 31.67 641 GLN B N 1
ATOM 4878 N N B GLN B 2 7 ? 51.490 -2.927 11.505 0.50 31.67 641 GLN B N 1
ATOM 4879 C CA A GLN B 2 7 ? 52.236 -3.610 12.563 0.50 29.15 641 GLN B CA 1
ATOM 4880 C CA B GLN B 2 7 ? 52.221 -3.604 12.570 0.50 29.14 641 GLN B CA 1
ATOM 4881 C C A GLN B 2 7 ? 51.429 -4.765 13.138 0.50 27.91 641 GLN B C 1
ATOM 4882 C C B GLN B 2 7 ? 51.424 -4.767 13.140 0.50 27.91 641 GLN B C 1
ATOM 4883 O O A GLN B 2 7 ? 50.198 -4.728 13.173 0.50 25.86 641 GLN B O 1
ATOM 4884 O O B GLN B 2 7 ? 50.192 -4.737 13.177 0.50 25.86 641 GLN B O 1
ATOM 4911 N N . TYR B 2 8 ? 52.141 -5.797 13.578 1.00 23.56 642 TYR B N 1
ATOM 4912 C CA . TYR B 2 8 ? 51.524 -6.956 14.192 1.00 30.40 642 TYR B CA 1
ATOM 4913 C C . TYR B 2 8 ? 52.204 -7.277 15.517 1.00 31.71 642 TYR B C 1
ATOM 4914 O O . TYR B 2 8 ? 53.306 -6.811 15.789 1.00 26.91 642 TYR B O 1
ATOM 4932 N N . LEU B 2 9 ? 51.535 -8.082 16.332 1.00 25.62 643 LEU B N 1
ATOM 4933 C CA . LEU B 2 9 ? 52.133 -8.641 17.533 1.00 32.51 643 LEU B CA 1
ATOM 4934 C C . LEU B 2 9 ? 52.396 -10.127 17.294 1.00 26.60 643 LEU B C 1
ATOM 4935 O O . LEU B 2 9 ? 51.494 -10.872 16.917 1.00 34.59 643 LEU B O 1
ATOM 4951 N N . PHE B 2 10 ? 53.636 -10.549 17.521 1.00 29.88 644 PHE B N 1
ATOM 4952 C CA . PHE B 2 10 ? 54.076 -11.906 17.208 1.00 27.49 644 PHE B CA 1
ATOM 4953 C C . PHE B 2 10 ? 54.113 -12.803 18.447 1.00 34.46 644 PHE B C 1
ATOM 4954 O O . PHE B 2 10 ? 54.782 -12.488 19.427 1.00 27.81 644 PHE B O 1
ATOM 4971 N N . LEU B 2 11 ? 53.376 -13.911 18.402 1.00 25.74 645 LEU B N 1
ATOM 4972 C CA . LEU B 2 11 ? 53.482 -14.948 19.422 1.00 23.10 645 LEU B CA 1
ATOM 4973 C C . LEU B 2 11 ? 54.115 -16.175 18.790 1.00 29.16 645 LEU B C 1
ATOM 4974 O O . LEU B 2 11 ? 53.449 -16.907 18.055 1.00 24.79 645 LEU B O 1
ATOM 4990 N N . PRO B 2 12 ? 55.402 -16.409 19.074 1.00 27.33 646 PRO B N 1
ATOM 4991 C CA . PRO B 2 12 ? 56.139 -17.449 18.347 1.00 23.23 646 PRO B CA 1
ATOM 4992 C C . PRO B 2 12 ? 55.533 -18.840 18.508 1.00 27.49 646 PRO B C 1
ATOM 4993 O O . PRO B 2 12 ? 54.897 -19.118 19.522 1.00 29.10 646 PRO B O 1
ATOM 5004 N N . PRO B 2 13 ? 55.743 -19.716 17.516 1.00 26.94 647 PRO B N 1
ATOM 5005 C CA . PRO B 2 13 ? 56.567 -19.435 16.336 1.00 27.15 647 PRO B CA 1
ATOM 5006 C C . PRO B 2 13 ? 55.783 -18.945 15.121 1.00 30.30 647 PRO B C 1
ATOM 5007 O O . PRO B 2 13 ? 56.398 -18.569 14.128 1.00 26.79 647 PRO B O 1
ATOM 5018 N N . ASN B 2 14 ? 54.458 -18.937 15.192 1.00 24.08 648 ASN B N 1
ATOM 5019 C CA . ASN B 2 14 ? 53.674 -18.826 13.978 1.00 22.86 648 ASN B CA 1
ATOM 5020 C C . ASN B 2 14 ? 52.351 -18.093 14.102 1.00 25.51 648 ASN B C 1
ATOM 5021 O O . ASN B 2 14 ? 51.475 -18.268 13.257 1.00 26.30 648 ASN B O 1
ATOM 5032 N N . ARG B 2 15 ? 52.190 -17.280 15.137 1.00 24.15 649 ARG B N 1
ATOM 5033 C CA . ARG B 2 15 ? 50.954 -16.528 15.281 1.00 20.61 649 ARG B CA 1
ATOM 5034 C C . ARG B 2 15 ? 51.218 -15.032 15.230 1.00 22.21 649 ARG B C 1
ATOM 5035 O O . ARG B 2 15 ? 52.085 -14.515 15.931 1.00 31.45 649 ARG B O 1
ATOM 5056 N N . TYR B 2 16 ? 50.457 -14.350 14.384 1.00 23.26 650 TYR B N 1
ATOM 5057 C CA . TYR B 2 16 ? 50.615 -12.921 14.159 1.00 21.34 650 TYR B CA 1
ATOM 5058 C C . TYR B 2 16 ? 49.287 -12.255 14.440 1.00 28.07 650 TYR B C 1
ATOM 5059 O O . TYR B 2 16 ? 48.247 -12.718 13.973 1.00 27.94 650 TYR B O 1
ATOM 5077 N N . ILE B 2 17 ? 49.318 -11.176 15.214 1.00 22.06 651 ILE B N 1
ATOM 5078 C CA . ILE B 2 17 ? 48.097 -10.490 15.601 1.00 18.15 651 ILE B CA 1
ATOM 5079 C C . ILE B 2 17 ? 48.057 -9.103 14.985 1.00 21.53 651 ILE B C 1
ATOM 5080 O O . ILE B 2 17 ? 48.920 -8.260 15.250 1.00 26.75 651 ILE B O 1
ATOM 5096 N N . PHE B 2 18 ? 47.036 -8.878 14.170 1.00 24.38 652 PHE B N 1
ATOM 5097 C CA . PHE B 2 18 ? 46.878 -7.631 13.439 1.00 23.59 652 PHE B CA 1
ATOM 5098 C C . PHE B 2 18 ? 45.654 -6.899 13.952 1.00 26.11 652 PHE B C 1
ATOM 5099 O O . PHE B 2 18 ? 44.842 -7.463 14.692 1.00 22.31 652 PHE B O 1
ATOM 5116 N N . HIS B 2 19 ? 45.514 -5.645 13.535 1.00 20.66 653 HIS B N 1
ATOM 5117 C CA . HIS B 2 19 ? 44.324 -4.877 13.846 1.00 19.44 653 HIS B CA 1
ATOM 5118 C C . HIS B 2 19 ? 43.075 -5.687 13.506 1.00 26.38 653 HIS B C 1
ATOM 5119 O O . HIS B 2 19 ? 42.996 -6.314 12.446 1.00 24.42 653 HIS B O 1
ATOM 5134 N N . GLY B 2 20 ? 42.112 -5.690 14.422 1.00 22.84 654 GLY B N 1
ATOM 5135 C CA . GLY B 2 20 ? 40.830 -6.326 14.180 1.00 24.76 654 GLY B CA 1
ATOM 5136 C C . GLY B 2 20 ? 40.705 -7.700 14.808 1.00 22.44 654 GLY B C 1
ATOM 5137 O O . GLY B 2 20 ? 39.620 -8.276 14.834 1.00 23.14 654 GLY B O 1
ATOM 5141 N N . ALA B 2 21 ? 41.816 -8.235 15.306 1.00 22.62 655 ALA B N 1
ATOM 5142 C CA . ALA B 2 21 ? 41.805 -9.541 15.958 1.00 23.67 655 ALA B CA 1
ATOM 5143 C C . ALA B 2 21 ? 40.844 -9.532 17.142 1.00 26.20 655 ALA B C 1
ATOM 5144 O O . ALA B 2 21 ? 40.804 -8.573 17.909 1.00 27.74 655 ALA B O 1
ATOM 5151 N N . GLU B 2 22 ? 40.068 -10.601 17.283 1.00 26.01 656 GLU B N 1
ATOM 5152 C CA . GLU B 2 22 ? 39.055 -10.690 18.333 1.00 32.74 656 GLU B CA 1
ATOM 5153 C C . GLU B 2 22 ? 39.659 -10.645 19.743 1.00 36.45 656 GLU B C 1
ATOM 5154 O O . GLU B 2 22 ? 38.981 -10.294 20.707 1.00 26.97 656 GLU B O 1
ATOM 5166 N N . VAL B 2 23 ? 40.935 -10.996 19.855 1.00 25.20 657 VAL B N 1
ATOM 5167 C CA . VAL B 2 23 ? 41.610 -11.026 21.142 1.00 25.09 657 VAL B CA 1
ATOM 5168 C C . VAL B 2 23 ? 41.661 -9.634 21.786 1.00 26.42 657 VAL B C 1
ATOM 5169 O O . VAL B 2 23 ? 41.848 -9.511 22.992 1.00 28.96 657 VAL B O 1
ATOM 5182 N N . TYR B 2 24 ? 41.476 -8.592 20.981 1.00 29.22 658 TYR B N 1
ATOM 5183 C CA . TYR B 2 24 ? 41.501 -7.220 21.485 1.00 25.87 658 TYR B CA 1
ATOM 5184 C C . TYR B 2 24 ? 40.170 -6.792 22.115 1.00 40.71 658 TYR B C 1
ATOM 5185 O O . TYR B 2 24 ? 40.099 -5.753 22.765 1.00 43.84 658 TYR B O 1
ATOM 5203 N N . SER B 2 25 ? 39.119 -7.581 21.910 1.00 30.45 659 SER B N 1
ATOM 5204 C CA . SER B 2 25 ? 37.792 -7.239 22.414 1.00 44.70 659 SER B CA 1
ATOM 5205 C C . SER B 2 25 ? 37.579 -7.763 23.833 1.00 45.68 659 SER B C 1
ATOM 5206 O O . SER B 2 25 ? 38.540 -8.048 24.544 1.00 39.24 659 SER B O 1
ATOM 5214 N N . ASP B 2 26 ? 36.313 -7.876 24.232 1.00 79.05 660 ASP B N 1
ATOM 5215 C CA . ASP B 2 26 ? 35.918 -8.486 25.506 1.00 82.35 660 ASP B CA 1
ATOM 5216 C C . ASP B 2 26 ? 34.515 -8.053 25.920 1.00 77.32 660 ASP B C 1
ATOM 5217 O O . ASP B 2 26 ? 33.953 -7.112 25.357 1.00 89.87 660 ASP B O 1
#

Solvent-accessible surface area: 15598 Å² total; per-residue (Å²): 143,8,141,32,65,165,100,10,26,40,0,90,45,0,13,115,24,12,94,94,13,143,82,5,0,3,0,1,2,21,18,2,1,43,73,25,48,37,65,27,61,103,44,174,115,1,19,19,41,116,1,58,110,70,36,95,139,17,106,67,33,66,8,3,15,40,7,106,45,3,108,171,32,20,147,17,4,0,101,2,0,79,75,28,19,34,42,177,80,134,12,10,31,0,2,85,6,1,15,10,6,20,159,79,57,40,5,18,38,0,0,0,23,8,24,17,31,5,1,94,91,23,44,6,156,97,28,19,38,0,31,8,13,7,54,35,0,20,1,22,76,58,131,65,121,23,86,26,119,67,7,88,47,51,1,98,107,80,73,38,4,98,6,90,162,15,77,105,128,50,105,73,0,3,3,12,1,59,12,28,3,70,79,54,138,18,41,105,121,6,84,138,8,20,161,163,2,64,105,81,8,43,0,0,5,0,1,9,11,22,2,136,32,174,38,0,15,76,3,4,48,51,4,40,86,114,10,12,3,3,0,2,12,108,65,46,9,121,84,19,89,4,0,0,25,0,8,1,28,12,31,20,0,1,44,29,2,0,82,88,32,20,64,86,24,15,140,42,9,86,121,117,126,84,190,89,179,225,119,48,150,115,15,77,116,82,101,80,88,103,74,14,67,6,12,0,77,23,4,71,106,133,44,177

Foldseek 3Di:
DFAADPVFEDVVSVLVCLVPAQEEEEEEEPQQCVVQVAAHDPDCPHQQVVCCPPPVVDPGSLLLQAPVSCLVPVLVVLQCVVVQAQDDTAGALVLLLLQVSVVVNRYNEYEYCHANCNNVVSNPDRYDNQFAYQQKWAFPPPRDIDGNVVCVVCSVVSHFAADPPDDPPDPRRTIGRSGHGPVGHTDPCVVVSLVVRQAPHQEYEYEADLLPDPPSVVSCVRHDSVRAYEYEEQDDRVVDHHNYYHHDRNSVVQQVSLVVNDDVSPVSCPPPPDDDDD/DDDPQVDWDDDPDDDTHGPPDCVPDD

Organism: Homo sapiens (NCBI:txid9606)

B-factor: mean 45.02, std 18.17, range [17.27, 127.18]